Protein AF-A0A9E4YP60-F1 (afdb_monomer_lite)

Foldseek 3Di:
DADADWAFFAWKKKWFWKWKQACLQKWKKKAFPVVRDIDTQDHRAQCPPPVPDRGARATIAGEIATQPDDAAQNPFHDPDVVRHYYYHHGPGHPCSRGRPIPGGDMDIDMDRRDPPMDMDGPDMDMDRDDDPLQQQCQQPPVDLALVSLVVLACCQVVVDVGTNSNVSQPQAPPPDSHNVSSVQSHCCNVVVDVGGHD

Secondary structure (DSSP, 8-state):
-EE----B-SSEEEEEEEEES-GGGEEEEEEETTT--EEEEEESTT-SSTTTS-------EEEEE-TT-SSBGGG---SSSSSEEEEEB-SS-GGGGTTSBS-EEEEEEEEESSTT--EEEEEEEEEE------TT-SS-SS--SHHHHHHHHHHHTTSSS--TTGGG--TT-SS--SHHHHHHHHHHHTTSSSS---

Sequence (198 aa):
MLISDSVFIDDLDVEINIRHSWVGDLVIVLIHEDTGTTVTLLDQPGALDPEFEPGCRGDDIDAVFDDGATRVAEDECGDDSPTLSGRLTPNQPLGAFDGESVLGSWIIRIIDREPRDRGTLDEWSLRVNEPDLLVGDVNCDGRVNSIDAALTLQLSAGLVSSLACQGAADANLDGAINAIDAALILQLGAGLIGQLPP

Radius of gyration: 21.45 Å; chains: 1; bounding box: 54×33×55 Å

pLDDT: mean 92.4, std 7.79, range [60.66, 98.75]

Structure (mmCIF, N/CA/C/O backbone):
data_AF-A0A9E4YP60-F1
#
_entry.id   AF-A0A9E4YP60-F1
#
loop_
_atom_site.group_PDB
_atom_site.id
_atom_site.type_symbol
_atom_site.label_atom_id
_atom_site.label_alt_id
_atom_site.label_comp_id
_atom_site.label_asym_id
_atom_site.label_entity_id
_atom_site.label_seq_id
_atom_site.pdbx_PDB_ins_code
_atom_site.Cartn_x
_atom_site.Cartn_y
_atom_site.Cartn_z
_atom_site.occupancy
_atom_site.B_iso_or_equiv
_atom_site.auth_seq_id
_atom_site.auth_comp_id
_atom_site.auth_asym_id
_atom_site.auth_atom_id
_atom_site.pdbx_PDB_model_num
ATOM 1 N N . MET A 1 1 ? -0.656 12.775 -6.850 1.00 92.12 1 MET A N 1
ATOM 2 C CA . MET A 1 1 ? -2.035 12.419 -6.456 1.00 92.12 1 MET A CA 1
ATOM 3 C C . MET A 1 1 ? -2.355 13.168 -5.175 1.00 92.12 1 MET A C 1
ATOM 5 O O . MET A 1 1 ? -1.455 13.292 -4.362 1.00 92.12 1 MET A O 1
ATOM 9 N N . LEU A 1 2 ? -3.569 13.698 -5.010 1.00 92.56 2 LEU A N 1
ATOM 10 C CA . LEU A 1 2 ? -3.994 14.341 -3.761 1.00 92.56 2 LEU A CA 1
ATOM 11 C C . LEU A 1 2 ? -5.078 13.479 -3.116 1.00 92.56 2 LEU A C 1
ATOM 13 O O . LEU A 1 2 ? -6.077 13.191 -3.775 1.00 92.56 2 LEU A O 1
ATOM 17 N N . ILE A 1 3 ? -4.883 13.102 -1.858 1.00 91.00 3 ILE A N 1
ATOM 18 C CA . ILE A 1 3 ? -5.849 12.344 -1.060 1.00 91.00 3 ILE A CA 1
ATOM 19 C C . ILE A 1 3 ? -6.467 13.288 -0.027 1.00 91.00 3 ILE A C 1
ATOM 21 O O . ILE A 1 3 ? -5.755 14.081 0.585 1.00 91.00 3 ILE A O 1
ATOM 25 N N . SER A 1 4 ? -7.796 13.245 0.124 1.00 87.25 4 SER A N 1
ATOM 26 C CA . SER A 1 4 ? -8.557 14.123 1.032 1.00 87.25 4 SER A CA 1
ATOM 27 C C . SER A 1 4 ? -9.071 13.429 2.290 1.00 87.25 4 SER A C 1
ATOM 29 O O . SER A 1 4 ? -9.512 14.109 3.216 1.00 87.25 4 SER A O 1
ATOM 31 N N . ASP A 1 5 ? -9.033 12.100 2.311 1.00 79.00 5 ASP A N 1
ATOM 32 C CA . ASP A 1 5 ? -9.460 11.297 3.448 1.00 79.00 5 ASP A CA 1
ATOM 33 C C . ASP A 1 5 ? -8.269 11.055 4.377 1.00 79.00 5 ASP A C 1
ATOM 35 O O . ASP A 1 5 ? -7.139 10.873 3.929 1.00 79.00 5 ASP A O 1
ATOM 39 N N . SER A 1 6 ? -8.524 11.095 5.684 1.00 78.81 6 SER A N 1
ATOM 40 C CA . SER A 1 6 ? -7.498 10.912 6.710 1.00 78.81 6 SER A CA 1
ATOM 41 C C . SER A 1 6 ? -7.683 9.565 7.387 1.00 78.81 6 SER A C 1
ATOM 43 O O . SER A 1 6 ? -8.440 9.455 8.351 1.00 78.81 6 SER A O 1
ATOM 45 N N . VAL A 1 7 ? -6.957 8.575 6.885 1.00 82.12 7 VAL A N 1
ATOM 46 C CA . VAL A 1 7 ? -6.832 7.224 7.442 1.00 82.12 7 VAL A CA 1
ATOM 47 C C . VAL A 1 7 ? -5.362 6.993 7.781 1.00 82.12 7 VAL A C 1
ATOM 49 O O . VAL A 1 7 ? -4.497 7.495 7.063 1.00 82.12 7 VAL A O 1
ATOM 52 N N . PHE A 1 8 ? -5.076 6.301 8.883 1.00 83.94 8 PHE A N 1
ATOM 53 C CA . PHE A 1 8 ? -3.705 5.921 9.218 1.00 83.94 8 PHE A CA 1
ATOM 54 C C . PHE A 1 8 ? -3.285 4.699 8.408 1.00 83.94 8 PHE A C 1
ATOM 56 O O . PHE A 1 8 ? -4.091 3.811 8.151 1.00 83.94 8 PHE A O 1
ATOM 63 N N . ILE A 1 9 ? -2.034 4.687 7.974 1.00 87.81 9 ILE A N 1
ATOM 64 C CA . ILE A 1 9 ? -1.464 3.582 7.216 1.00 87.81 9 ILE A CA 1
ATOM 65 C C . ILE A 1 9 ? -0.965 2.541 8.216 1.00 87.81 9 ILE A C 1
ATOM 67 O O . ILE A 1 9 ? -0.125 2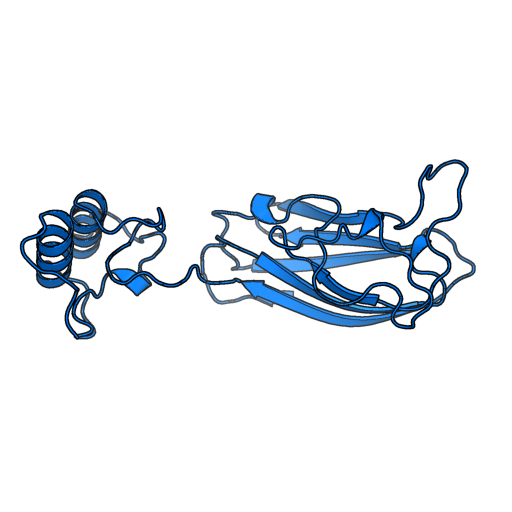.864 9.049 1.00 87.81 9 ILE A O 1
ATOM 71 N N . ASP A 1 10 ? -1.477 1.318 8.123 1.00 85.12 10 ASP A N 1
ATOM 72 C CA . ASP A 1 10 ? -0.924 0.142 8.814 1.00 85.12 10 ASP A CA 1
ATOM 73 C C . ASP A 1 10 ? -0.312 -0.856 7.822 1.00 85.12 10 ASP A C 1
ATOM 75 O O . ASP A 1 10 ? 0.621 -1.580 8.155 1.00 85.12 10 ASP A O 1
ATOM 79 N N . ASP A 1 11 ? -0.871 -0.913 6.611 1.00 90.25 11 ASP A N 1
ATOM 80 C CA . ASP A 1 11 ? -0.352 -1.673 5.483 1.00 90.25 11 ASP A CA 1
ATOM 81 C C . ASP A 1 11 ? -0.676 -0.921 4.183 1.00 90.25 11 ASP A C 1
ATOM 83 O O . ASP A 1 11 ? -1.796 -0.433 3.973 1.00 90.25 11 ASP A O 1
ATOM 87 N N . LEU A 1 12 ? 0.322 -0.787 3.314 1.00 95.62 12 LEU A N 1
ATOM 88 C CA . LEU A 1 12 ? 0.236 -0.022 2.077 1.00 95.62 12 LEU A CA 1
ATOM 89 C C . LEU A 1 12 ? 0.702 -0.877 0.907 1.00 95.62 12 LEU A C 1
ATOM 91 O O . LEU A 1 12 ? 1.872 -1.230 0.818 1.00 95.62 12 LEU A O 1
ATOM 95 N N . ASP A 1 13 ? -0.199 -1.089 -0.045 1.00 97.62 13 ASP A N 1
ATOM 96 C CA . ASP A 1 13 ? 0.108 -1.649 -1.354 1.00 97.62 13 ASP A CA 1
ATOM 97 C C . ASP A 1 13 ? 0.237 -0.521 -2.391 1.00 97.62 13 ASP A C 1
ATOM 99 O O . ASP A 1 13 ? -0.566 0.423 -2.423 1.00 97.62 13 ASP A O 1
ATOM 103 N N . VAL A 1 14 ? 1.197 -0.650 -3.310 1.00 98.38 14 VAL A N 1
ATOM 104 C CA . VAL A 1 14 ? 1.350 0.262 -4.456 1.00 98.38 14 VAL A CA 1
ATOM 105 C C . VAL A 1 14 ? 1.193 -0.512 -5.753 1.00 98.38 14 VAL A C 1
ATOM 107 O O . VAL A 1 14 ? 2.035 -1.334 -6.099 1.00 98.38 14 VAL A O 1
ATOM 110 N N . GLU A 1 15 ? 0.141 -0.224 -6.507 1.00 98.44 15 GLU A N 1
ATOM 111 C CA . GLU A 1 15 ? -0.082 -0.820 -7.825 1.00 98.44 15 GLU A CA 1
ATOM 112 C C . GLU A 1 15 ? 0.477 0.097 -8.910 1.00 98.44 15 GLU A C 1
ATOM 114 O O . GLU A 1 15 ? 0.246 1.309 -8.880 1.00 98.44 15 GLU A O 1
ATOM 119 N N . ILE A 1 16 ? 1.241 -0.470 -9.845 1.00 98.06 16 ILE A N 1
ATOM 120 C CA . ILE A 1 16 ? 1.903 0.267 -10.922 1.00 98.06 16 ILE A CA 1
ATOM 121 C C . ILE A 1 16 ? 1.814 -0.520 -12.228 1.00 98.06 16 ILE A C 1
ATOM 123 O O . ILE A 1 16 ? 2.230 -1.677 -12.296 1.00 98.06 16 ILE A O 1
ATOM 127 N N . ASN A 1 17 ? 1.370 0.169 -13.280 1.00 98.44 17 ASN A N 1
ATOM 128 C CA . ASN A 1 17 ? 1.388 -0.309 -14.654 1.00 98.44 17 ASN A CA 1
ATOM 129 C C . ASN A 1 17 ? 2.221 0.635 -15.536 1.00 98.44 17 ASN A C 1
ATOM 131 O O . ASN A 1 17 ? 1.881 1.809 -15.737 1.00 98.44 17 ASN A O 1
ATOM 135 N N . ILE A 1 18 ? 3.341 0.129 -16.047 1.00 98.19 18 ILE A N 1
ATOM 136 C CA . ILE A 1 18 ? 4.293 0.859 -16.886 1.00 98.19 18 ILE A CA 1
ATOM 137 C C . ILE A 1 18 ? 4.556 0.047 -18.148 1.00 98.19 18 ILE A C 1
ATOM 139 O O . ILE A 1 18 ? 4.935 -1.120 -18.072 1.00 98.19 18 ILE A O 1
ATOM 143 N N . ARG A 1 19 ? 4.489 0.707 -19.306 1.00 97.94 19 ARG A N 1
ATOM 144 C CA . ARG A 1 19 ? 5.091 0.179 -20.534 1.00 97.94 19 ARG A CA 1
ATOM 145 C C . ARG A 1 19 ? 6.524 0.672 -20.664 1.00 97.94 19 ARG A C 1
ATOM 147 O O . ARG A 1 19 ? 6.722 1.885 -20.653 1.00 97.94 19 ARG A O 1
ATOM 154 N N . HIS A 1 20 ? 7.502 -0.218 -20.799 1.00 96.00 20 HIS A N 1
ATOM 155 C CA . HIS A 1 20 ? 8.926 0.112 -20.944 1.00 96.00 20 HIS A CA 1
ATOM 156 C C . HIS A 1 20 ? 9.680 -1.018 -21.652 1.00 96.00 20 HIS A C 1
ATOM 158 O O . HIS A 1 20 ? 9.459 -2.175 -21.326 1.00 96.00 20 HIS A O 1
ATOM 164 N N . SER A 1 21 ? 10.603 -0.695 -22.562 1.00 93.50 21 SER A N 1
ATOM 165 C CA . SER A 1 21 ? 11.378 -1.691 -23.332 1.00 93.50 21 SER A CA 1
ATOM 166 C C . SER A 1 21 ? 12.592 -2.289 -22.603 1.00 93.50 21 SER A C 1
ATOM 168 O O . SER A 1 21 ? 13.331 -3.084 -23.180 1.00 93.50 21 SER A O 1
ATOM 170 N N . TRP A 1 22 ? 12.846 -1.844 -21.369 1.00 94.38 22 TRP A N 1
ATOM 171 C CA . TRP A 1 22 ? 13.910 -2.366 -20.507 1.00 94.38 22 TRP A CA 1
ATOM 172 C C . TRP A 1 22 ? 13.642 -2.000 -19.046 1.00 94.38 22 TRP A C 1
ATOM 174 O O . TRP A 1 22 ? 13.937 -0.895 -18.591 1.00 94.38 22 TRP A O 1
ATOM 184 N N . VAL A 1 23 ? 12.997 -2.884 -18.292 1.00 95.00 23 VAL A N 1
ATOM 185 C CA . VAL A 1 23 ? 12.597 -2.584 -16.902 1.00 95.00 23 VAL A CA 1
ATOM 186 C C . VAL A 1 23 ? 13.787 -2.419 -15.954 1.00 95.00 23 VAL A C 1
ATOM 188 O O . VAL A 1 23 ? 13.695 -1.683 -14.976 1.00 95.00 23 VAL A O 1
ATOM 191 N N . GLY A 1 24 ? 14.920 -3.041 -16.282 1.00 94.19 24 GLY A N 1
ATOM 192 C CA . GLY A 1 24 ? 16.184 -2.960 -15.556 1.00 94.19 24 GLY A CA 1
ATOM 193 C C . GLY A 1 24 ? 16.827 -1.576 -15.496 1.00 94.19 24 GLY A C 1
ATOM 194 O O . GLY A 1 24 ? 17.766 -1.407 -14.732 1.00 94.19 24 GLY A O 1
ATOM 195 N N . ASP A 1 25 ? 16.341 -0.595 -16.259 1.00 93.31 25 ASP A N 1
ATOM 196 C CA . ASP A 1 25 ? 16.860 0.780 -16.229 1.00 93.31 25 ASP A CA 1
ATOM 197 C C . ASP A 1 25 ? 16.074 1.684 -15.267 1.00 93.31 25 ASP A C 1
ATOM 199 O O . ASP A 1 25 ? 16.465 2.828 -15.002 1.00 93.31 25 ASP A O 1
ATOM 203 N N . LEU A 1 26 ? 14.948 1.186 -14.747 1.00 95.62 26 LEU A N 1
ATOM 204 C CA . LEU A 1 26 ? 14.003 1.976 -13.975 1.00 95.62 26 LEU A CA 1
ATOM 205 C C . LEU A 1 26 ? 14.364 2.026 -12.491 1.00 95.62 26 LEU A C 1
ATOM 207 O O . LEU A 1 26 ? 14.590 1.011 -11.837 1.00 95.62 26 LEU A O 1
ATOM 211 N N . VAL A 1 27 ? 14.300 3.235 -11.940 1.00 96.56 27 VAL A N 1
ATOM 212 C CA . VAL A 1 27 ? 14.223 3.495 -10.501 1.00 96.56 27 VAL A CA 1
ATOM 213 C C . VAL A 1 27 ? 12.860 4.100 -10.202 1.00 96.56 27 VAL A C 1
ATOM 215 O O . VAL A 1 27 ? 12.496 5.137 -10.767 1.00 96.56 27 VAL A O 1
ATOM 218 N N . ILE A 1 28 ? 12.106 3.470 -9.306 1.00 98.50 28 ILE A N 1
ATOM 219 C CA . ILE A 1 28 ? 10.751 3.877 -8.933 1.00 98.50 28 ILE A CA 1
ATOM 220 C C . ILE A 1 28 ? 10.733 4.236 -7.452 1.00 98.50 28 ILE A C 1
ATOM 222 O O . ILE A 1 28 ? 11.100 3.436 -6.595 1.00 98.50 28 ILE A O 1
ATOM 226 N N . VAL A 1 29 ? 10.291 5.454 -7.147 1.00 98.75 29 VAL A N 1
ATOM 227 C CA . VAL A 1 29 ? 10.286 6.004 -5.790 1.00 98.75 29 VAL A CA 1
ATOM 228 C C . VAL A 1 29 ? 8.905 6.551 -5.450 1.00 98.75 29 VAL A C 1
ATOM 230 O O . VAL A 1 29 ? 8.393 7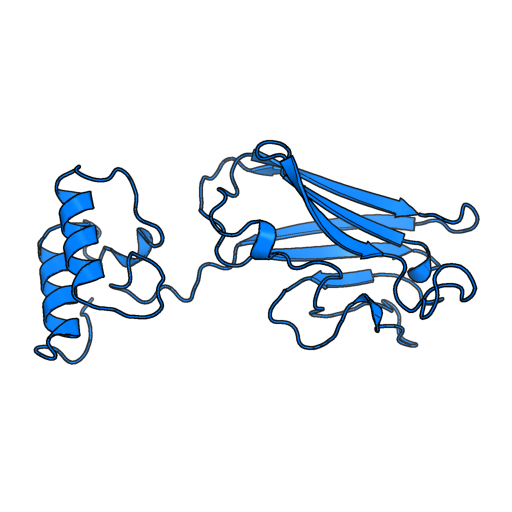.409 -6.173 1.00 98.75 29 VAL A O 1
ATOM 233 N N . LEU A 1 30 ? 8.337 6.102 -4.331 1.00 98.75 30 LEU A N 1
ATOM 234 C CA . LEU A 1 30 ? 7.132 6.667 -3.733 1.00 98.75 30 LEU A CA 1
ATOM 235 C C . LEU A 1 30 ? 7.506 7.735 -2.702 1.00 98.75 30 LEU A C 1
ATOM 237 O O . LEU A 1 30 ? 8.413 7.539 -1.892 1.00 98.75 30 LEU A O 1
ATOM 241 N N . ILE A 1 31 ? 6.816 8.872 -2.744 1.00 98.69 31 ILE A N 1
ATOM 242 C CA . ILE A 1 31 ? 7.074 10.027 -1.882 1.00 98.69 31 ILE A CA 1
ATOM 243 C C . ILE A 1 31 ? 5.747 10.520 -1.311 1.00 98.69 31 ILE A C 1
ATOM 245 O O . ILE A 1 31 ? 4.833 10.841 -2.077 1.00 98.69 31 ILE A O 1
ATOM 249 N N . HIS A 1 32 ? 5.684 10.650 0.011 1.00 98.19 32 HIS A N 1
ATOM 250 C CA . HIS A 1 32 ? 4.638 11.394 0.701 1.00 98.19 32 HIS A CA 1
ATOM 251 C C . HIS A 1 32 ? 5.147 12.818 0.962 1.00 98.19 32 HIS A C 1
ATOM 253 O O . HIS A 1 32 ? 6.066 13.022 1.754 1.00 98.19 32 HIS A O 1
ATOM 259 N N . GLU A 1 33 ? 4.630 13.818 0.240 1.00 97.81 33 GLU A N 1
ATOM 260 C CA . GLU A 1 33 ? 5.199 15.177 0.266 1.00 97.81 33 GLU A CA 1
ATOM 261 C C . GLU A 1 33 ? 5.013 15.878 1.615 1.00 97.81 33 GLU A C 1
ATOM 263 O O . GLU A 1 33 ? 5.867 16.668 2.020 1.00 97.81 33 GLU A O 1
ATOM 268 N N . ASP A 1 34 ? 3.916 15.581 2.309 1.00 95.12 34 ASP A N 1
ATOM 269 C CA . ASP A 1 34 ? 3.530 16.280 3.532 1.00 95.12 34 ASP A CA 1
ATOM 270 C C . ASP A 1 34 ? 4.376 15.825 4.735 1.00 95.12 34 ASP A C 1
ATOM 272 O O . ASP A 1 34 ? 4.748 16.651 5.575 1.00 95.12 34 ASP A O 1
ATOM 276 N N . THR A 1 35 ? 4.733 14.536 4.806 1.00 95.25 35 THR A N 1
ATOM 277 C CA . THR A 1 35 ? 5.632 13.990 5.843 1.00 95.25 35 THR A CA 1
ATOM 278 C C . THR A 1 35 ? 7.098 13.991 5.414 1.00 95.25 35 THR A C 1
ATOM 280 O O . THR A 1 35 ? 7.993 14.029 6.260 1.00 95.25 35 THR A O 1
ATOM 283 N N . GLY A 1 36 ? 7.365 14.000 4.105 1.00 97.00 36 GLY A N 1
ATOM 284 C CA . GLY A 1 36 ? 8.699 13.876 3.521 1.00 97.00 36 GLY A CA 1
ATOM 285 C C . GLY A 1 36 ? 9.208 12.433 3.431 1.00 97.00 36 GLY A C 1
ATOM 286 O O . GLY A 1 36 ? 10.339 12.220 2.981 1.00 97.00 36 GLY A O 1
ATOM 287 N N . THR A 1 37 ? 8.405 11.446 3.834 1.00 98.31 37 THR A N 1
ATOM 288 C CA . THR A 1 37 ? 8.783 10.031 3.794 1.00 98.31 37 THR A CA 1
ATOM 289 C C . THR A 1 37 ? 8.904 9.549 2.353 1.00 98.31 37 THR A C 1
ATOM 291 O O . THR A 1 37 ? 8.131 9.922 1.468 1.00 98.31 37 THR A O 1
ATOM 294 N N . THR A 1 38 ? 9.953 8.773 2.090 1.00 98.50 38 THR A N 1
ATOM 295 C CA . THR A 1 38 ? 10.339 8.339 0.747 1.00 98.50 38 THR A CA 1
ATOM 296 C C . THR A 1 38 ? 10.762 6.878 0.784 1.00 98.50 38 THR A C 1
ATOM 298 O O . THR A 1 38 ? 11.621 6.518 1.587 1.00 98.50 38 THR A O 1
ATOM 301 N N . VAL A 1 39 ? 10.210 6.069 -0.121 1.00 98.75 39 VAL A N 1
ATOM 302 C CA . VAL A 1 39 ? 10.519 4.640 -0.264 1.00 98.75 39 VAL A CA 1
ATOM 303 C C . VAL A 1 39 ? 10.869 4.339 -1.715 1.00 98.75 39 VAL A C 1
ATOM 305 O O . VAL A 1 39 ? 10.137 4.706 -2.636 1.00 98.75 39 VAL A O 1
ATOM 308 N N . THR A 1 40 ? 12.002 3.678 -1.934 1.00 98.56 40 THR A N 1
ATOM 309 C CA . THR A 1 40 ? 12.371 3.152 -3.254 1.00 98.56 40 THR A CA 1
ATOM 310 C C . THR A 1 40 ? 11.677 1.811 -3.450 1.00 98.56 40 THR A C 1
ATOM 312 O O . THR A 1 40 ? 11.991 0.855 -2.751 1.00 98.56 40 THR A O 1
ATOM 315 N N . LEU A 1 41 ? 10.728 1.741 -4.382 1.00 98.50 41 LEU A N 1
ATOM 316 C CA . LEU A 1 41 ? 9.991 0.512 -4.689 1.00 98.50 41 LEU A CA 1
ATOM 317 C C . LEU A 1 41 ? 10.822 -0.432 -5.555 1.00 98.50 41 LEU A C 1
ATOM 319 O O . LEU A 1 41 ? 10.746 -1.646 -5.390 1.00 98.50 41 LEU A O 1
ATOM 323 N N . LEU A 1 42 ? 11.611 0.149 -6.461 1.00 97.31 42 LEU A N 1
ATOM 324 C CA . LEU A 1 42 ? 12.398 -0.559 -7.461 1.00 97.31 42 LEU A CA 1
ATOM 325 C C . LEU A 1 42 ? 13.671 0.243 -7.787 1.00 97.31 42 LEU A C 1
ATOM 327 O O . LEU A 1 42 ? 13.583 1.464 -7.942 1.00 97.31 42 LEU A O 1
ATOM 331 N N . ASP A 1 43 ? 14.828 -0.401 -7.901 1.00 95.19 43 ASP A N 1
ATOM 332 C CA . ASP A 1 43 ? 16.107 0.195 -8.309 1.00 95.19 43 ASP A CA 1
ATOM 333 C C . ASP A 1 43 ? 16.879 -0.745 -9.241 1.00 95.19 43 ASP A C 1
ATOM 335 O O . ASP A 1 43 ? 17.804 -1.433 -8.822 1.00 95.19 43 ASP A O 1
ATOM 339 N N . GLN A 1 44 ? 16.539 -0.687 -10.533 1.00 93.62 44 GLN A N 1
ATOM 340 C CA . GLN A 1 44 ? 17.202 -1.444 -11.599 1.00 93.62 44 GLN A CA 1
ATOM 341 C C . GLN A 1 44 ? 17.158 -2.969 -11.353 1.00 93.62 44 GLN A C 1
ATOM 343 O O . GLN A 1 44 ? 18.204 -3.604 -11.186 1.00 93.62 44 GLN A O 1
ATOM 348 N N . PRO A 1 45 ? 15.956 -3.583 -11.373 1.00 93.94 45 PRO A N 1
ATOM 349 C CA . PRO A 1 45 ? 15.766 -4.981 -10.989 1.00 93.94 45 PRO A CA 1
ATOM 350 C C . PRO A 1 45 ? 16.555 -5.916 -11.888 1.00 93.94 45 PRO A C 1
ATOM 352 O O . PRO A 1 45 ? 16.791 -5.607 -13.051 1.00 93.94 45 PRO A O 1
ATOM 355 N N . GLY A 1 46 ? 16.951 -7.078 -11.381 1.00 90.25 46 GLY A N 1
ATOM 356 C CA . GLY A 1 46 ? 17.768 -8.060 -12.090 1.00 90.25 46 GLY A CA 1
ATOM 357 C C . GLY A 1 46 ? 19.253 -7.694 -12.193 1.00 90.25 46 GLY A C 1
ATOM 358 O O . GLY A 1 46 ? 20.035 -8.508 -12.689 1.00 90.25 46 GLY A O 1
ATOM 359 N N . ALA A 1 47 ? 19.672 -6.516 -11.714 1.00 81.69 47 ALA A N 1
ATOM 360 C CA . ALA A 1 47 ? 21.079 -6.143 -11.630 1.00 81.69 47 ALA A CA 1
ATOM 361 C C . ALA A 1 47 ? 21.723 -6.763 -10.377 1.00 81.69 47 ALA A C 1
ATOM 363 O O . ALA A 1 47 ? 21.643 -6.226 -9.276 1.00 81.69 47 ALA A O 1
ATOM 364 N N . LEU A 1 48 ? 22.424 -7.889 -10.543 1.00 69.62 48 LEU A N 1
ATOM 365 C CA . LEU A 1 48 ? 23.225 -8.477 -9.454 1.00 69.62 48 LEU A CA 1
ATOM 366 C C . LEU A 1 48 ? 24.407 -7.574 -9.043 1.00 69.62 48 LEU A C 1
ATOM 368 O O . LEU A 1 48 ? 24.925 -7.698 -7.933 1.00 69.62 48 LEU A O 1
ATOM 372 N N . ASP A 1 49 ? 24.832 -6.685 -9.947 1.00 67.94 49 ASP A N 1
ATOM 373 C CA . ASP A 1 49 ? 25.826 -5.636 -9.727 1.00 67.94 49 ASP A CA 1
ATOM 374 C C . ASP A 1 49 ? 25.500 -4.424 -10.627 1.00 67.94 49 ASP A C 1
ATOM 376 O O . ASP A 1 49 ? 25.802 -4.464 -11.819 1.00 67.94 49 ASP A O 1
ATOM 380 N N . PRO A 1 50 ? 24.913 -3.335 -10.098 1.00 62.62 50 PRO A N 1
ATOM 381 C CA . PRO A 1 50 ? 24.511 -2.172 -10.898 1.00 62.62 50 PRO A CA 1
ATOM 382 C C . PRO A 1 50 ? 25.665 -1.453 -11.616 1.00 62.62 50 PRO A C 1
ATOM 384 O O . PRO A 1 50 ? 25.425 -0.604 -12.474 1.00 62.62 50 PRO A O 1
ATOM 387 N N . GLU A 1 51 ? 26.921 -1.728 -11.246 1.00 66.75 51 GLU A N 1
ATOM 388 C CA . GLU A 1 51 ? 28.097 -1.136 -11.886 1.00 66.75 51 GLU A CA 1
ATOM 389 C C . GLU A 1 51 ? 28.578 -1.963 -13.097 1.00 66.75 51 GLU A C 1
ATOM 391 O O . GLU A 1 51 ? 29.247 -1.420 -13.981 1.00 66.75 51 GLU A O 1
ATOM 396 N N . PHE A 1 52 ? 28.218 -3.253 -13.179 1.00 63.91 52 PHE A N 1
ATOM 397 C CA . PHE A 1 52 ? 28.787 -4.189 -14.161 1.00 63.91 52 PHE A CA 1
ATOM 398 C C . PHE A 1 52 ? 27.785 -5.094 -14.889 1.00 63.91 52 PHE A C 1
ATOM 400 O O . PHE A 1 52 ? 28.110 -5.578 -15.975 1.00 63.91 52 PHE A O 1
ATOM 407 N N . GLU A 1 53 ? 26.590 -5.306 -14.346 1.00 69.62 53 GLU A N 1
ATOM 408 C CA . GLU A 1 53 ? 25.533 -6.117 -14.945 1.00 69.62 53 GLU A CA 1
ATOM 409 C C . GLU A 1 53 ? 24.359 -5.211 -15.337 1.00 69.62 53 GLU A C 1
ATOM 411 O O . GLU A 1 53 ? 23.808 -4.521 -14.476 1.00 69.62 53 GLU A O 1
ATOM 416 N N . PRO A 1 54 ? 23.963 -5.180 -16.625 1.00 75.06 54 PRO A N 1
ATOM 417 C CA . PRO A 1 54 ? 22.753 -4.475 -17.008 1.00 75.06 54 PRO A CA 1
ATOM 418 C C . PRO A 1 54 ? 21.573 -5.133 -16.289 1.00 75.06 54 PRO A C 1
ATOM 420 O O . PRO A 1 54 ? 21.505 -6.363 -16.217 1.00 75.06 54 PRO A O 1
ATOM 423 N N . GLY A 1 55 ? 20.661 -4.321 -15.756 1.00 88.31 55 GLY A N 1
ATOM 424 C CA . GLY A 1 55 ? 19.449 -4.825 -15.124 1.00 88.31 55 GLY A CA 1
ATOM 425 C C . GLY A 1 55 ? 18.602 -5.666 -16.085 1.00 88.31 55 GLY A C 1
ATOM 426 O O . GLY A 1 55 ? 18.928 -5.889 -17.255 1.00 88.31 55 GLY A O 1
ATOM 427 N N . CYS A 1 56 ? 17.464 -6.122 -15.596 1.00 92.81 56 CYS A N 1
ATOM 428 C CA . CYS A 1 56 ? 16.542 -6.984 -16.297 1.00 92.81 56 CYS A CA 1
ATOM 429 C C . CYS A 1 56 ? 16.127 -6.412 -17.658 1.00 92.81 56 CYS A C 1
ATOM 431 O O . CYS A 1 56 ? 15.486 -5.369 -17.759 1.00 92.81 56 CYS A O 1
ATOM 433 N N . ARG A 1 57 ? 16.447 -7.161 -18.713 1.00 92.56 57 ARG A N 1
ATOM 434 C CA . ARG A 1 57 ? 16.173 -6.790 -20.109 1.00 92.56 57 ARG A CA 1
ATOM 435 C C . ARG A 1 57 ? 14.714 -6.896 -20.546 1.00 92.56 57 ARG A C 1
ATOM 437 O O . ARG A 1 57 ? 14.445 -6.745 -21.731 1.00 92.56 57 ARG A O 1
ATOM 444 N N . GLY A 1 58 ? 13.837 -7.360 -19.665 1.00 93.81 58 GLY A N 1
ATOM 445 C CA . GLY A 1 58 ? 12.460 -7.643 -20.033 1.00 93.81 58 GLY A CA 1
ATOM 446 C C . GLY A 1 58 ? 11.620 -6.375 -20.153 1.00 93.81 58 GLY A C 1
ATOM 447 O O . GLY A 1 58 ? 12.025 -5.299 -19.703 1.00 93.81 58 GLY A O 1
ATOM 448 N N . ASP A 1 59 ? 10.457 -6.533 -20.772 1.00 95.69 59 ASP A N 1
ATOM 449 C CA . ASP A 1 59 ? 9.548 -5.446 -21.112 1.00 95.69 59 ASP A CA 1
ATOM 450 C C . ASP A 1 59 ? 8.407 -5.352 -20.093 1.00 95.69 59 ASP A C 1
ATOM 452 O O . ASP A 1 59 ? 7.820 -6.363 -19.702 1.00 95.69 59 ASP A O 1
ATOM 456 N N . ASP A 1 60 ? 8.019 -4.117 -19.786 1.00 97.56 60 ASP A N 1
ATOM 457 C CA . ASP A 1 60 ? 6.820 -3.726 -19.042 1.00 97.56 60 ASP A CA 1
ATOM 458 C C . ASP A 1 60 ? 6.740 -4.194 -17.568 1.00 97.56 60 ASP A C 1
ATOM 460 O O . ASP A 1 60 ? 7.301 -5.207 -17.139 1.00 97.56 60 ASP A O 1
ATOM 464 N N . ILE A 1 61 ? 5.993 -3.428 -16.771 1.00 98.06 61 ILE A N 1
ATOM 465 C CA . ILE A 1 61 ? 5.691 -3.702 -15.361 1.00 98.06 61 ILE A CA 1
ATOM 466 C C . ILE A 1 61 ? 4.175 -3.643 -15.173 1.00 98.06 61 ILE A C 1
ATOM 468 O O . ILE A 1 61 ? 3.548 -2.666 -15.571 1.00 98.06 61 ILE A O 1
ATOM 472 N N . ASP A 1 62 ? 3.606 -4.660 -14.533 1.00 98.06 62 ASP A N 1
ATOM 473 C CA . ASP A 1 62 ? 2.211 -4.699 -14.075 1.00 98.06 62 ASP A CA 1
ATOM 474 C C . ASP A 1 62 ? 2.158 -5.394 -12.711 1.00 98.06 62 ASP A C 1
ATOM 476 O O . ASP A 1 62 ? 1.891 -6.597 -12.593 1.00 98.06 62 ASP A O 1
ATOM 480 N N . ALA A 1 63 ? 2.560 -4.650 -11.681 1.00 97.69 63 ALA A N 1
ATOM 481 C CA . ALA A 1 63 ? 2.894 -5.200 -10.375 1.00 97.69 63 ALA A CA 1
ATOM 482 C C . ALA A 1 63 ? 2.242 -4.429 -9.226 1.00 97.69 63 ALA A C 1
ATOM 484 O O . ALA A 1 63 ? 2.011 -3.221 -9.294 1.00 97.69 63 ALA A O 1
ATOM 485 N N . VAL A 1 64 ? 2.011 -5.158 -8.137 1.00 98.50 64 VAL A N 1
ATOM 486 C CA . VAL A 1 64 ? 1.627 -4.615 -6.836 1.00 98.50 64 VAL A CA 1
ATOM 487 C C . VAL A 1 64 ? 2.809 -4.784 -5.891 1.00 98.50 64 VAL A C 1
ATOM 489 O O . VAL A 1 64 ? 3.202 -5.910 -5.589 1.00 98.50 64 VAL A O 1
ATOM 492 N N . PHE A 1 65 ? 3.380 -3.677 -5.437 1.00 98.62 65 PHE A N 1
ATOM 493 C CA . PHE A 1 65 ? 4.406 -3.665 -4.404 1.00 98.62 65 PHE A CA 1
ATOM 494 C C . PHE A 1 65 ? 3.749 -3.784 -3.030 1.00 98.62 65 PHE A C 1
ATOM 496 O O . PHE A 1 65 ? 2.864 -2.992 -2.719 1.00 98.62 65 PHE A O 1
ATOM 503 N N . ASP A 1 66 ? 4.171 -4.784 -2.262 1.00 97.81 66 ASP A N 1
ATOM 504 C CA . ASP A 1 66 ? 3.568 -5.229 -1.001 1.00 97.81 66 ASP A CA 1
ATOM 505 C C . ASP A 1 66 ? 4.657 -5.848 -0.107 1.00 97.81 66 ASP A C 1
ATOM 507 O O . ASP A 1 66 ? 5.333 -6.797 -0.518 1.00 97.81 66 ASP A O 1
ATOM 511 N N . ASP A 1 67 ? 4.816 -5.357 1.123 1.00 96.44 67 ASP A N 1
ATOM 512 C CA . ASP A 1 67 ? 5.805 -5.873 2.084 1.00 96.44 67 ASP A CA 1
ATOM 513 C C . ASP A 1 67 ? 5.537 -7.333 2.497 1.00 96.44 67 ASP A C 1
ATOM 515 O O . ASP A 1 67 ? 6.465 -8.065 2.854 1.00 96.44 67 ASP A O 1
ATOM 519 N N . GLY A 1 68 ? 4.282 -7.781 2.417 1.00 93.12 68 GLY A N 1
ATOM 520 C CA . GLY A 1 68 ? 3.836 -9.147 2.683 1.00 93.12 68 GLY A CA 1
ATOM 521 C C . GLY A 1 68 ? 4.018 -10.122 1.514 1.00 93.12 68 GLY A C 1
ATOM 522 O O . GLY A 1 68 ? 3.768 -11.325 1.671 1.00 93.12 68 GLY A O 1
ATOM 523 N N . ALA A 1 69 ? 4.461 -9.654 0.344 1.00 95.94 69 ALA A N 1
ATOM 524 C CA . ALA A 1 69 ? 4.742 -10.522 -0.792 1.00 95.94 69 ALA A CA 1
ATOM 525 C C . ALA A 1 69 ? 5.966 -11.426 -0.539 1.00 95.94 69 ALA A C 1
ATOM 527 O O . ALA A 1 69 ? 6.819 -11.163 0.304 1.00 95.94 69 ALA A O 1
ATOM 528 N N . THR A 1 70 ? 6.064 -12.531 -1.287 1.00 95.19 70 THR A N 1
ATOM 529 C CA . THR A 1 70 ? 7.167 -13.505 -1.148 1.00 95.19 70 THR A CA 1
ATOM 530 C C . THR A 1 70 ? 8.218 -13.416 -2.253 1.00 95.19 70 THR A C 1
ATOM 532 O O . THR A 1 70 ? 9.251 -14.077 -2.169 1.00 95.19 70 THR A O 1
ATOM 535 N N . ARG A 1 71 ? 7.914 -12.695 -3.334 1.00 95.62 71 ARG A N 1
ATOM 536 C CA . ARG A 1 71 ? 8.762 -12.539 -4.521 1.00 95.62 71 ARG A CA 1
ATOM 537 C C . ARG A 1 71 ? 9.407 -11.166 -4.464 1.00 95.62 71 ARG A C 1
ATOM 539 O O . ARG A 1 71 ? 8.682 -10.185 -4.421 1.00 95.62 71 ARG A O 1
ATOM 546 N N . VAL A 1 72 ? 10.729 -11.090 -4.445 1.00 96.44 72 VAL A N 1
ATOM 547 C CA . VAL A 1 72 ? 11.449 -9.816 -4.312 1.00 96.44 72 VAL A CA 1
ATOM 548 C C . VAL A 1 72 ? 11.530 -9.141 -5.672 1.00 96.44 72 VAL A C 1
ATOM 550 O O . VAL A 1 72 ? 12.054 -9.743 -6.600 1.00 96.44 72 VAL A O 1
ATOM 553 N N . ALA A 1 73 ? 11.056 -7.898 -5.792 1.00 96.44 73 ALA A N 1
ATOM 554 C CA . ALA A 1 73 ? 11.003 -7.194 -7.074 1.00 96.44 73 ALA A CA 1
ATOM 555 C C . ALA A 1 73 ? 12.377 -7.080 -7.761 1.00 96.44 73 ALA A C 1
ATOM 557 O O . ALA A 1 73 ? 12.470 -7.242 -8.974 1.00 96.44 73 ALA A O 1
ATOM 558 N N . GLU A 1 74 ? 13.438 -6.867 -6.979 1.00 95.12 74 GLU A N 1
ATOM 559 C CA . GLU A 1 74 ? 14.821 -6.770 -7.469 1.00 95.12 74 GLU A CA 1
ATOM 560 C C . GLU A 1 74 ? 15.371 -8.084 -8.043 1.00 95.12 74 GLU A C 1
ATOM 562 O O . GLU A 1 74 ? 16.283 -8.060 -8.866 1.00 95.12 74 GLU A O 1
ATOM 567 N N . ASP A 1 75 ? 14.805 -9.230 -7.657 1.00 93.62 75 ASP A N 1
ATOM 568 C CA . ASP A 1 75 ? 15.230 -10.547 -8.143 1.00 93.62 75 ASP A CA 1
ATOM 569 C C . ASP A 1 75 ? 14.410 -11.014 -9.361 1.00 93.62 75 ASP A C 1
ATOM 571 O O . ASP A 1 75 ? 14.705 -12.055 -9.958 1.00 93.62 75 ASP A O 1
ATOM 575 N N . GLU A 1 76 ? 13.365 -10.273 -9.743 1.00 91.88 76 GLU A N 1
ATOM 576 C CA . GLU A 1 76 ? 12.475 -10.656 -10.834 1.00 91.88 76 GLU A CA 1
ATOM 577 C C . GLU A 1 76 ? 13.041 -10.269 -12.202 1.00 91.88 76 GLU A C 1
ATOM 579 O O . GLU A 1 76 ? 13.354 -9.113 -12.486 1.00 91.88 76 GLU A O 1
ATOM 584 N N . CYS A 1 77 ? 13.111 -11.258 -13.092 1.00 92.19 77 CYS A N 1
ATOM 585 C CA . CYS A 1 77 ? 13.361 -11.040 -14.511 1.00 92.19 77 CYS A CA 1
ATOM 586 C C . CYS A 1 77 ? 12.816 -12.208 -15.340 1.00 92.19 77 CYS A C 1
ATOM 588 O O . CYS A 1 77 ? 13.554 -13.110 -15.744 1.00 92.19 77 CYS A O 1
ATOM 590 N N . GLY A 1 78 ? 11.494 -12.236 -15.519 1.00 83.12 78 GLY A N 1
ATOM 591 C CA . GLY A 1 78 ? 10.818 -13.270 -16.303 1.00 83.12 78 GLY A CA 1
ATOM 592 C C . GLY A 1 78 ? 11.052 -13.149 -17.814 1.00 83.12 78 GLY A C 1
ATOM 593 O O . GLY A 1 78 ? 11.524 -12.134 -18.315 1.00 83.12 78 GLY A O 1
ATOM 594 N N . ASP A 1 79 ? 10.679 -14.191 -18.559 1.00 86.62 79 ASP A N 1
ATOM 595 C CA . ASP A 1 79 ? 10.623 -14.145 -20.031 1.00 86.62 79 ASP A CA 1
ATOM 596 C C . ASP A 1 79 ? 9.247 -13.667 -20.554 1.00 86.62 79 ASP A C 1
ATOM 598 O O . ASP A 1 79 ? 9.067 -13.486 -21.760 1.00 86.62 79 ASP A O 1
ATOM 602 N N . ASP A 1 80 ? 8.268 -13.492 -19.658 1.00 90.69 80 ASP A N 1
ATOM 603 C CA . ASP A 1 80 ? 6.927 -12.997 -19.974 1.00 90.69 80 ASP A CA 1
ATOM 604 C C . ASP A 1 80 ? 6.901 -11.459 -20.073 1.00 90.69 80 ASP A C 1
ATOM 606 O O . ASP A 1 80 ? 7.801 -10.767 -19.598 1.00 90.69 80 ASP A O 1
ATOM 610 N N . SER A 1 81 ? 5.849 -10.917 -20.689 1.00 92.44 81 SER A N 1
ATOM 611 C CA . SER A 1 81 ? 5.560 -9.480 -20.741 1.00 92.44 81 SER A CA 1
ATOM 612 C C . SER A 1 81 ? 4.118 -9.264 -20.256 1.00 92.44 81 SER A C 1
ATOM 614 O O . SER A 1 81 ? 3.202 -9.844 -20.856 1.00 92.44 81 SER A O 1
ATOM 616 N N . PRO A 1 82 ? 3.886 -8.495 -19.173 1.00 96.38 82 PRO A N 1
ATOM 617 C CA . PRO A 1 82 ? 4.867 -7.740 -18.380 1.00 96.38 82 PRO A CA 1
ATOM 618 C C . PRO A 1 82 ? 5.871 -8.611 -17.614 1.00 96.38 82 PRO A C 1
ATOM 620 O O . PRO A 1 82 ? 5.498 -9.602 -16.979 1.00 96.38 82 PRO A O 1
ATOM 623 N N . THR A 1 83 ? 7.147 -8.234 -17.680 1.00 95.25 83 THR A N 1
ATOM 624 C CA . THR A 1 83 ? 8.266 -8.986 -17.099 1.00 95.25 83 THR A CA 1
ATOM 625 C C . THR A 1 83 ? 8.261 -8.941 -15.579 1.00 95.25 83 THR A C 1
ATOM 627 O O . THR A 1 83 ? 8.525 -9.963 -14.942 1.00 95.25 83 THR A O 1
ATOM 630 N N . LEU A 1 84 ? 7.929 -7.791 -14.989 1.00 96.75 84 LEU A N 1
ATOM 631 C CA . LEU A 1 84 ? 7.624 -7.701 -13.562 1.00 96.75 84 LEU A CA 1
ATOM 632 C C . LEU A 1 84 ? 6.108 -7.703 -13.406 1.00 96.75 84 LEU A C 1
ATOM 634 O O . LEU A 1 84 ? 5.434 -6.782 -13.864 1.00 96.75 84 LEU A O 1
ATOM 638 N N . SER A 1 85 ? 5.571 -8.738 -12.761 1.00 96.81 85 SER A N 1
ATOM 639 C CA . SER A 1 85 ? 4.127 -8.860 -12.568 1.00 96.81 85 SER A CA 1
ATOM 640 C C . SER A 1 85 ? 3.710 -9.572 -11.286 1.00 96.81 85 SER A C 1
ATOM 642 O O . SER A 1 85 ? 4.455 -10.376 -10.708 1.00 96.81 85 SER A O 1
ATOM 644 N N . GLY A 1 86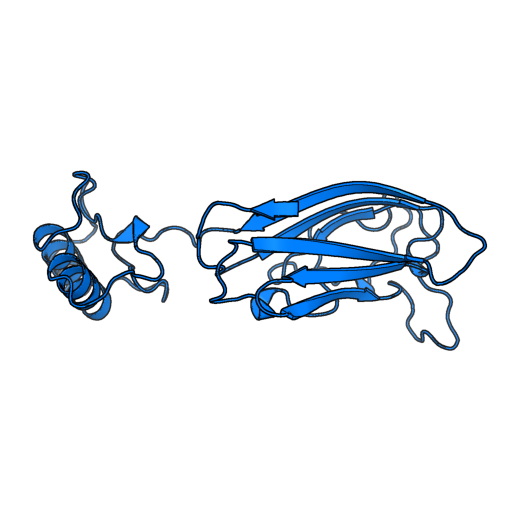 ? 2.474 -9.298 -10.861 1.00 96.50 86 GLY A N 1
ATOM 645 C CA . GLY A 1 86 ? 1.883 -9.839 -9.636 1.00 96.50 86 GLY A CA 1
ATOM 646 C C . GLY A 1 86 ? 2.306 -9.070 -8.382 1.00 96.50 86 GLY A C 1
ATOM 647 O O . GLY A 1 86 ? 2.703 -7.913 -8.467 1.00 96.50 86 GLY A O 1
ATOM 648 N N . ARG A 1 87 ? 2.191 -9.703 -7.207 1.00 97.75 87 ARG A N 1
ATOM 649 C CA . ARG A 1 87 ? 2.597 -9.097 -5.926 1.00 97.75 87 ARG A CA 1
ATOM 650 C C . ARG A 1 87 ? 4.086 -9.317 -5.672 1.00 97.75 87 ARG A C 1
ATOM 652 O O . ARG A 1 87 ? 4.526 -10.471 -5.703 1.00 97.75 87 ARG A O 1
ATOM 659 N N . LEU A 1 88 ? 4.823 -8.239 -5.419 1.00 98.12 88 LEU A N 1
ATOM 660 C CA . LEU A 1 88 ? 6.274 -8.227 -5.242 1.00 98.12 88 LEU A CA 1
ATOM 661 C C . LEU A 1 88 ? 6.670 -7.440 -3.987 1.00 98.12 88 LEU A C 1
ATOM 663 O O . LEU A 1 88 ? 6.111 -6.384 -3.715 1.00 98.12 88 LEU A O 1
ATOM 667 N N . THR A 1 89 ? 7.668 -7.922 -3.254 1.00 98.25 89 THR A N 1
ATOM 668 C CA . THR A 1 89 ? 8.277 -7.185 -2.147 1.00 98.25 89 THR A CA 1
ATOM 669 C C . THR A 1 89 ? 9.119 -6.050 -2.729 1.00 98.25 89 THR A C 1
ATOM 671 O O . THR A 1 89 ? 9.960 -6.327 -3.595 1.00 98.25 89 THR A O 1
ATOM 674 N N . PRO A 1 90 ? 8.915 -4.794 -2.300 1.00 98.31 90 PRO A N 1
ATOM 675 C CA . PRO A 1 90 ? 9.672 -3.652 -2.805 1.00 98.31 90 PRO A CA 1
ATOM 676 C C . PRO A 1 90 ? 11.149 -3.693 -2.386 1.00 98.31 90 PRO A C 1
ATOM 678 O O . PRO A 1 90 ? 11.527 -4.376 -1.434 1.00 98.31 90 PRO A O 1
ATOM 681 N N . ASN A 1 91 ? 11.988 -2.917 -3.079 1.00 97.19 91 ASN A N 1
ATOM 682 C CA . ASN A 1 91 ? 13.411 -2.752 -2.749 1.00 97.19 91 ASN A CA 1
ATOM 683 C C . ASN A 1 91 ? 13.633 -2.213 -1.322 1.00 97.19 91 ASN A C 1
ATOM 685 O O . ASN A 1 91 ? 14.557 -2.615 -0.614 1.00 97.19 91 ASN A O 1
ATOM 689 N N . GLN A 1 92 ? 12.773 -1.293 -0.883 1.00 98.25 92 GLN A N 1
ATOM 690 C CA . GLN A 1 92 ? 12.715 -0.788 0.486 1.00 98.25 92 GLN A CA 1
ATOM 691 C C . GLN A 1 92 ? 11.299 -0.977 1.041 1.00 98.25 92 GLN A C 1
ATOM 693 O O . GLN A 1 92 ? 10.347 -0.787 0.286 1.00 98.25 92 GLN A O 1
ATOM 698 N N . PRO A 1 93 ? 11.149 -1.309 2.337 1.00 97.81 93 PRO A N 1
ATOM 699 C CA . PRO A 1 93 ? 9.848 -1.631 2.913 1.00 97.81 93 PRO A CA 1
ATOM 700 C C . PRO A 1 93 ? 8.897 -0.429 2.895 1.00 97.81 93 PRO A C 1
ATOM 702 O O . PRO A 1 93 ? 9.280 0.688 3.264 1.00 97.81 93 PRO A O 1
ATOM 705 N N . LEU A 1 94 ? 7.653 -0.682 2.500 1.00 98.12 94 LEU A N 1
ATOM 706 C CA . LEU A 1 94 ? 6.533 0.257 2.534 1.00 98.12 94 LEU A CA 1
ATOM 707 C C . LEU A 1 94 ? 6.068 0.572 3.958 1.00 98.12 94 LEU A C 1
ATOM 709 O O . LEU A 1 94 ? 5.569 1.673 4.180 1.00 98.12 94 LEU A O 1
ATOM 713 N N . GLY A 1 95 ? 6.369 -0.285 4.936 1.00 94.75 95 GLY A N 1
ATOM 714 C CA . GLY A 1 95 ? 6.119 -0.029 6.357 1.00 94.75 95 GLY A CA 1
ATOM 715 C C . GLY A 1 95 ? 6.830 1.213 6.919 1.00 94.75 95 GLY A C 1
ATOM 716 O O . GLY A 1 95 ? 6.600 1.636 8.049 1.00 94.75 95 GLY A O 1
ATOM 717 N N . ALA A 1 96 ? 7.691 1.866 6.130 1.00 96.56 96 ALA A N 1
ATOM 718 C CA . ALA A 1 96 ? 8.178 3.209 6.433 1.00 96.56 96 ALA A CA 1
ATOM 719 C C . ALA A 1 96 ? 7.055 4.264 6.520 1.00 96.56 96 ALA A C 1
ATOM 721 O O . ALA A 1 96 ? 7.276 5.306 7.135 1.00 96.56 96 ALA A O 1
ATOM 722 N N . PHE A 1 97 ? 5.890 4.009 5.912 1.00 95.94 97 PHE A N 1
ATOM 723 C CA . PHE A 1 97 ? 4.706 4.867 5.992 1.00 95.94 97 PHE A CA 1
ATOM 724 C C . PHE A 1 97 ? 3.769 4.503 7.157 1.00 95.94 97 PHE A C 1
ATOM 726 O O . PHE A 1 97 ? 2.801 5.229 7.387 1.00 95.94 97 PHE A O 1
ATOM 733 N N . ASP A 1 98 ? 4.046 3.432 7.908 1.00 89.19 98 ASP A N 1
ATOM 734 C CA . ASP A 1 98 ? 3.167 2.976 8.988 1.00 89.19 98 ASP A CA 1
ATOM 735 C C . ASP A 1 98 ? 3.012 4.044 10.081 1.00 89.19 98 ASP A C 1
ATOM 737 O O . ASP A 1 98 ? 3.976 4.659 10.553 1.00 89.19 98 ASP A O 1
ATOM 741 N N . GLY A 1 99 ? 1.769 4.273 10.501 1.00 84.25 99 GLY A N 1
ATOM 742 C CA . GLY A 1 99 ? 1.375 5.313 11.447 1.00 84.25 99 GLY A CA 1
ATOM 743 C C . GLY A 1 99 ? 1.282 6.724 10.855 1.00 84.25 99 GLY A C 1
ATOM 744 O O . GLY A 1 99 ? 0.845 7.644 11.557 1.00 84.25 99 GLY A O 1
ATOM 745 N N . GLU A 1 100 ? 1.651 6.936 9.588 1.00 90.31 100 GLU A N 1
ATOM 746 C CA . GLU A 1 100 ? 1.352 8.184 8.883 1.00 90.31 100 GLU A CA 1
ATOM 747 C C . GLU A 1 100 ? -0.119 8.236 8.463 1.00 90.31 100 GLU A C 1
ATOM 749 O O . GLU A 1 100 ? -0.773 7.214 8.275 1.00 90.31 100 GLU A O 1
ATOM 754 N N . SER A 1 101 ? -0.660 9.444 8.296 1.00 89.62 101 SER A N 1
ATOM 755 C CA . SER A 1 101 ? -1.950 9.599 7.621 1.00 89.62 101 SER A CA 1
ATOM 756 C C . SER A 1 101 ? -1.742 9.507 6.113 1.00 89.62 101 SER A C 1
ATOM 758 O O . SER A 1 101 ? -0.823 10.127 5.588 1.00 89.62 101 SER A O 1
ATOM 760 N N . VAL A 1 102 ? -2.629 8.808 5.407 1.00 92.62 102 VAL A N 1
ATOM 761 C CA . VAL A 1 102 ? -2.659 8.780 3.937 1.00 92.62 102 VAL A CA 1
ATOM 762 C C . VAL A 1 102 ? -3.079 10.133 3.332 1.00 92.62 102 VAL A C 1
ATOM 764 O O . VAL A 1 102 ? -2.897 10.373 2.135 1.00 92.62 102 VAL A O 1
ATOM 767 N N . LEU A 1 103 ? -3.637 11.033 4.151 1.00 92.25 103 LEU A N 1
ATOM 768 C CA . LEU A 1 103 ? -4.019 12.389 3.763 1.00 92.25 103 LEU A CA 1
ATOM 769 C C . LEU A 1 103 ? -2.807 13.162 3.239 1.00 92.25 103 LEU A C 1
ATOM 771 O O . LEU A 1 103 ? -1.833 13.332 3.965 1.00 92.25 103 LEU A O 1
ATOM 775 N N . GLY A 1 104 ? -2.931 13.742 2.046 1.00 93.19 104 GLY A N 1
ATOM 776 C CA . GLY A 1 104 ? -1.912 14.643 1.518 1.00 93.19 104 GLY A CA 1
ATOM 777 C C . GLY A 1 104 ? -1.545 14.377 0.068 1.00 93.19 104 GLY A C 1
ATOM 778 O O . GLY A 1 104 ? -2.274 13.721 -0.690 1.00 93.19 104 GLY A O 1
ATOM 779 N N . SER A 1 105 ? -0.420 14.963 -0.338 1.00 97.06 105 SER A N 1
ATOM 780 C CA . SER A 1 105 ? 0.092 14.852 -1.703 1.00 97.06 105 SER A CA 1
ATOM 781 C C . SER A 1 105 ? 1.103 13.715 -1.821 1.00 97.06 105 SER A C 1
ATOM 783 O O . SER A 1 105 ? 2.098 13.659 -1.103 1.00 97.06 105 SER A O 1
ATOM 785 N N . TRP A 1 106 ? 0.852 12.822 -2.774 1.00 98.19 106 TRP A N 1
ATOM 786 C CA . TRP A 1 106 ? 1.691 11.667 -3.076 1.00 98.19 106 TRP A CA 1
ATOM 787 C C . TRP A 1 106 ? 2.278 11.766 -4.479 1.00 98.19 106 TRP A C 1
ATOM 789 O O . TRP A 1 106 ? 1.559 12.044 -5.451 1.00 98.19 106 TRP A O 1
ATOM 799 N N . ILE A 1 107 ? 3.572 11.489 -4.600 1.00 98.25 107 ILE A N 1
ATOM 800 C CA . ILE A 1 107 ? 4.297 11.467 -5.870 1.00 98.25 107 ILE A CA 1
ATOM 801 C C . ILE A 1 107 ? 4.861 10.069 -6.100 1.00 98.25 107 ILE A C 1
ATOM 803 O O . ILE A 1 107 ? 5.626 9.563 -5.283 1.00 98.25 107 ILE A O 1
ATOM 807 N N . ILE A 1 108 ? 4.557 9.503 -7.268 1.00 98.25 108 ILE A N 1
ATOM 808 C CA . ILE A 1 108 ? 5.362 8.437 -7.856 1.00 98.25 108 ILE A CA 1
ATOM 809 C C . ILE A 1 108 ? 6.403 9.075 -8.779 1.00 98.25 108 ILE A C 1
ATOM 811 O O . ILE A 1 108 ? 6.071 9.847 -9.685 1.00 98.25 108 ILE A O 1
ATOM 815 N N . ARG A 1 109 ? 7.682 8.809 -8.523 1.00 98.31 109 ARG A N 1
ATOM 816 C CA . ARG A 1 109 ? 8.796 9.296 -9.339 1.00 98.31 109 ARG A CA 1
ATOM 817 C C . ARG A 1 109 ? 9.463 8.113 -10.020 1.00 98.31 109 ARG A C 1
ATOM 819 O O . ARG A 1 109 ? 10.044 7.270 -9.349 1.00 98.31 109 ARG A O 1
ATOM 826 N N . ILE A 1 110 ? 9.405 8.102 -11.346 1.00 97.75 110 ILE A N 1
ATOM 827 C CA . ILE A 1 110 ? 10.004 7.070 -12.195 1.00 97.75 110 ILE A CA 1
ATOM 828 C C . ILE A 1 110 ? 11.171 7.703 -12.942 1.00 97.75 110 ILE A C 1
ATOM 830 O O . ILE A 1 110 ? 11.014 8.748 -13.578 1.00 97.75 110 ILE A O 1
ATOM 834 N N . ILE A 1 111 ? 12.344 7.096 -12.818 1.00 95.62 111 ILE A N 1
ATOM 835 C CA . ILE A 1 111 ? 13.585 7.547 -13.437 1.00 95.62 111 ILE A CA 1
ATOM 836 C C . ILE A 1 111 ? 14.087 6.408 -14.310 1.00 95.62 111 ILE A C 1
ATOM 838 O O . ILE A 1 111 ? 14.428 5.354 -13.793 1.00 95.62 111 ILE A O 1
ATOM 842 N N . ASP A 1 112 ? 14.157 6.648 -15.610 1.00 94.62 112 ASP A N 1
ATOM 843 C CA . ASP A 1 112 ? 14.905 5.803 -16.533 1.00 94.62 112 ASP A CA 1
ATOM 844 C C . ASP A 1 112 ? 16.364 6.285 -16.551 1.00 94.62 112 ASP A C 1
ATOM 846 O O . ASP A 1 112 ? 16.637 7.469 -16.805 1.00 94.62 112 ASP A O 1
ATOM 850 N N . ARG A 1 113 ? 17.297 5.401 -16.183 1.00 91.50 113 ARG A N 1
ATOM 851 C CA . ARG A 1 113 ? 18.726 5.722 -16.076 1.00 91.50 113 ARG A CA 1
ATOM 852 C C . ARG A 1 113 ? 19.485 5.565 -17.388 1.00 91.50 113 ARG A C 1
ATOM 854 O O . ARG A 1 113 ? 20.606 6.079 -17.459 1.00 91.50 113 ARG A O 1
ATOM 861 N N . GLU A 1 114 ? 18.894 4.957 -18.416 1.00 87.94 114 GLU A N 1
ATOM 862 C CA . GLU A 1 114 ? 19.543 4.748 -19.707 1.00 87.94 114 GLU A CA 1
ATOM 863 C C . GLU A 1 114 ? 18.742 5.412 -20.845 1.00 87.94 114 GLU A C 1
ATOM 865 O O . GLU A 1 114 ? 17.630 5.029 -21.178 1.00 87.94 114 GLU A O 1
ATOM 870 N N . PRO A 1 115 ? 19.302 6.407 -21.551 1.00 82.12 115 PRO A N 1
ATOM 871 C CA . PRO A 1 115 ? 18.542 7.234 -22.495 1.00 82.12 115 PRO A CA 1
ATOM 872 C C . PRO A 1 115 ? 18.124 6.538 -23.806 1.00 82.12 115 PRO A C 1
ATOM 874 O O . PRO A 1 115 ? 17.613 7.214 -24.710 1.00 82.12 115 PRO A O 1
ATOM 877 N N . ARG A 1 116 ? 18.427 5.245 -23.983 1.00 87.31 116 ARG A N 1
ATOM 878 C CA . ARG A 1 116 ? 18.108 4.499 -25.213 1.00 87.31 116 ARG A CA 1
ATOM 879 C C . ARG A 1 116 ? 16.666 4.021 -25.235 1.00 87.31 116 ARG A C 1
ATOM 881 O O . ARG A 1 116 ? 16.063 4.020 -26.313 1.00 87.31 116 ARG A O 1
ATOM 888 N N . ASP A 1 117 ? 16.149 3.671 -24.073 1.00 88.69 117 ASP A N 1
ATOM 889 C CA . ASP A 1 117 ? 14.845 3.068 -23.902 1.00 88.69 117 ASP A CA 1
ATOM 890 C C . ASP A 1 117 ? 13.796 4.138 -23.602 1.00 88.69 117 ASP A C 1
ATOM 892 O O . ASP A 1 117 ? 14.087 5.323 -23.394 1.00 88.69 117 ASP A O 1
ATOM 896 N N . ARG A 1 118 ? 12.531 3.777 -23.816 1.00 87.12 118 ARG A N 1
ATOM 897 C CA . ARG A 1 118 ? 11.408 4.695 -23.635 1.00 87.12 118 ARG A CA 1
ATOM 898 C C . ARG A 1 118 ? 10.223 3.934 -23.095 1.00 87.12 118 ARG A C 1
ATOM 900 O O . ARG A 1 118 ? 9.919 2.834 -23.548 1.00 87.12 118 ARG A O 1
ATOM 907 N N . GLY A 1 119 ? 9.462 4.616 -22.255 1.00 93.69 119 GLY A N 1
ATOM 908 C CA . GLY A 1 119 ? 8.204 4.093 -21.771 1.00 93.69 119 GLY A CA 1
ATOM 909 C C . GLY A 1 119 ? 7.203 5.153 -21.365 1.00 93.69 119 GLY A C 1
ATOM 910 O O . GLY A 1 119 ? 7.411 6.358 -21.542 1.00 93.69 119 GLY A O 1
ATOM 911 N N . THR A 1 120 ? 6.089 4.671 -20.836 1.00 96.94 120 THR A N 1
ATOM 912 C CA . THR A 1 120 ? 5.018 5.478 -20.264 1.00 96.94 120 THR A CA 1
ATOM 913 C C . THR A 1 120 ? 4.538 4.846 -18.970 1.00 96.94 120 THR A C 1
ATOM 915 O O . THR A 1 120 ? 4.388 3.632 -18.882 1.00 96.94 120 THR A O 1
ATOM 918 N N . LEU A 1 121 ? 4.257 5.692 -17.982 1.00 97.81 121 LEU A N 1
ATOM 919 C CA . LEU A 1 121 ? 3.401 5.316 -16.867 1.00 97.81 121 LEU A CA 1
ATOM 920 C C . LEU A 1 121 ? 1.960 5.322 -17.375 1.00 97.81 121 LEU A C 1
ATOM 922 O O . LEU A 1 121 ? 1.461 6.384 -17.756 1.00 97.81 121 LEU A O 1
ATOM 926 N N . ASP A 1 122 ? 1.333 4.153 -17.408 1.00 97.88 122 ASP A N 1
ATOM 927 C CA . ASP A 1 122 ? -0.050 4.008 -17.850 1.00 97.88 122 ASP A CA 1
ATOM 928 C C . ASP A 1 122 ? -1.006 4.176 -16.656 1.00 97.88 122 ASP A C 1
ATOM 930 O O . ASP A 1 122 ? -1.970 4.938 -16.755 1.00 97.88 122 ASP A O 1
ATOM 934 N N . GLU A 1 123 ? -0.698 3.561 -15.506 1.00 97.75 123 GLU A N 1
ATOM 935 C CA . GLU A 1 123 ? -1.491 3.671 -14.274 1.00 97.75 123 GLU A CA 1
ATOM 936 C C . GLU A 1 123 ? -0.634 3.521 -13.008 1.00 97.75 123 GLU A C 1
ATOM 938 O O . GLU A 1 123 ? 0.389 2.838 -13.002 1.00 97.75 123 GLU A O 1
ATOM 943 N N . TRP A 1 124 ? -1.062 4.167 -11.922 1.00 98.25 124 TRP A N 1
ATOM 944 C CA . TRP A 1 124 ? -0.630 3.818 -10.571 1.00 98.25 124 TRP A CA 1
ATOM 945 C C . TRP A 1 124 ? -1.721 4.149 -9.554 1.00 98.25 124 TRP A C 1
ATOM 947 O O . TRP A 1 124 ? -2.483 5.106 -9.738 1.00 98.25 124 TRP A O 1
ATOM 957 N N . SER A 1 125 ? -1.745 3.410 -8.450 1.00 97.44 125 SER A N 1
ATOM 958 C CA . SER A 1 125 ? -2.620 3.694 -7.316 1.00 97.44 125 SER A CA 1
ATOM 959 C C . SER A 1 125 ? -1.996 3.279 -5.993 1.00 97.44 125 SER A C 1
ATOM 961 O O . SER A 1 125 ? -1.137 2.402 -5.937 1.00 97.44 125 SER A O 1
ATOM 963 N N . LEU A 1 126 ? -2.468 3.913 -4.923 1.00 96.75 126 LEU A N 1
ATOM 964 C CA . LEU A 1 126 ? -2.208 3.487 -3.556 1.00 96.75 126 LEU A CA 1
ATOM 965 C C . LEU A 1 126 ? -3.423 2.736 -3.038 1.00 96.75 126 LEU A C 1
ATOM 967 O O . LEU A 1 126 ? -4.558 3.187 -3.219 1.00 96.75 126 LEU A O 1
ATOM 971 N N . ARG A 1 127 ? -3.173 1.628 -2.352 1.00 93.69 127 ARG A N 1
ATOM 972 C CA . ARG A 1 127 ? -4.187 0.885 -1.627 1.00 93.69 127 ARG A CA 1
ATOM 973 C C . ARG A 1 127 ? -3.737 0.762 -0.181 1.00 93.69 127 ARG A C 1
ATOM 975 O O . ARG A 1 127 ? -2.825 0.009 0.128 1.00 93.69 127 ARG A O 1
ATOM 982 N N . VAL A 1 128 ? -4.404 1.508 0.693 1.00 90.44 128 VAL A N 1
ATOM 983 C CA . VAL A 1 128 ? -4.300 1.279 2.134 1.00 90.44 128 VAL A CA 1
ATOM 984 C C . VAL A 1 128 ? -5.089 0.014 2.427 1.00 90.44 128 VAL A C 1
ATOM 986 O O . VAL A 1 128 ? -6.295 -0.052 2.165 1.00 90.44 128 VAL A O 1
ATOM 989 N N . ASN A 1 129 ? -4.393 -1.013 2.889 1.00 83.56 129 ASN A N 1
ATOM 990 C CA . ASN A 1 129 ? -5.034 -2.200 3.402 1.00 83.56 129 ASN A CA 1
ATOM 991 C C . ASN A 1 129 ? -5.404 -1.886 4.845 1.00 83.56 129 ASN A C 1
ATOM 993 O O . ASN A 1 129 ? -4.549 -1.740 5.712 1.00 83.56 129 ASN A O 1
ATOM 997 N N . GLU A 1 130 ? -6.702 -1.740 5.088 1.00 66.88 130 GLU A N 1
ATOM 998 C CA . GLU A 1 130 ? -7.196 -1.804 6.455 1.00 66.88 130 GLU A CA 1
ATOM 999 C C . GLU A 1 130 ? -6.760 -3.169 7.010 1.00 66.88 130 GLU A C 1
ATOM 1001 O O . GLU A 1 130 ? -6.973 -4.181 6.319 1.00 66.88 130 GLU A O 1
ATOM 1006 N N . PRO A 1 131 ? -6.169 -3.243 8.217 1.00 60.66 131 PRO A N 1
ATOM 1007 C CA . PRO A 1 131 ? -6.040 -4.529 8.885 1.00 60.66 131 PRO A CA 1
ATOM 1008 C C . PRO A 1 131 ? -7.424 -5.187 8.890 1.00 60.66 131 PRO A C 1
ATOM 1010 O O . PRO A 1 131 ? -8.435 -4.481 8.945 1.00 60.66 131 PRO A O 1
ATOM 1013 N N . ASP A 1 132 ? -7.497 -6.522 8.802 1.00 61.03 132 ASP A N 1
ATOM 1014 C CA . ASP A 1 132 ? -8.761 -7.236 9.015 1.00 61.03 132 ASP A CA 1
ATOM 1015 C C . ASP A 1 132 ? -9.371 -6.678 10.305 1.00 61.03 132 ASP A C 1
ATOM 1017 O O . ASP A 1 132 ? -8.848 -6.943 11.389 1.00 61.03 132 ASP A O 1
ATOM 1021 N N . LEU A 1 133 ? -10.407 -5.837 10.172 1.00 69.25 133 LEU A N 1
ATOM 1022 C CA . LEU A 1 133 ? -10.973 -5.067 11.274 1.00 69.25 133 LEU A CA 1
ATOM 1023 C C . LEU A 1 133 ? -11.553 -6.066 12.263 1.00 69.25 133 LEU A C 1
ATOM 1025 O O . LEU A 1 133 ? -12.693 -6.528 12.141 1.00 69.25 133 LEU A O 1
ATOM 1029 N N . LEU A 1 134 ? -10.732 -6.442 13.235 1.00 87.44 134 LEU A N 1
ATOM 1030 C CA . LEU A 1 134 ? -11.128 -7.318 14.305 1.00 87.44 134 LEU A CA 1
ATOM 1031 C C . LEU A 1 134 ? -11.991 -6.470 15.222 1.00 87.44 134 LEU A C 1
ATOM 1033 O O . LEU A 1 134 ? -11.484 -5.692 16.018 1.00 87.44 134 LEU A O 1
ATOM 1037 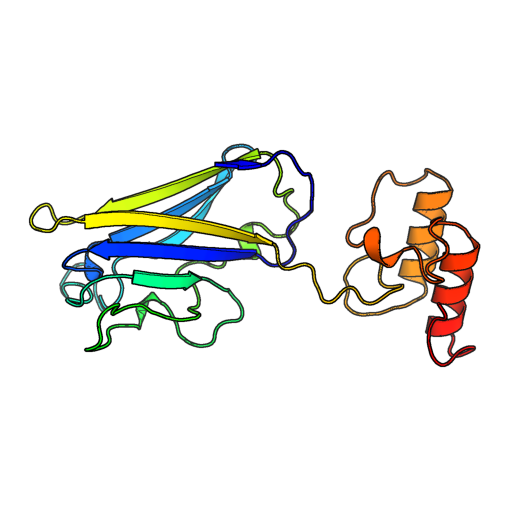N N . VAL A 1 135 ? -13.311 -6.578 15.063 1.00 91.00 135 VAL A N 1
ATOM 1038 C CA . VAL A 1 135 ? -14.269 -5.826 15.880 1.00 91.00 135 VAL A CA 1
ATOM 1039 C C . VAL A 1 135 ? -13.871 -5.950 17.354 1.00 91.00 135 VAL A C 1
ATOM 1041 O O . VAL A 1 135 ? -13.645 -7.052 17.859 1.00 91.00 135 VAL A O 1
ATOM 1044 N N . GLY A 1 136 ? -13.743 -4.807 18.023 1.00 93.62 136 GLY A N 1
ATOM 1045 C CA . GLY A 1 136 ? -13.273 -4.695 19.396 1.00 93.62 136 GLY A CA 1
ATOM 1046 C C . GLY A 1 136 ? -11.766 -4.512 19.601 1.00 93.62 136 GLY A C 1
ATOM 1047 O O . GLY A 1 136 ? -11.386 -4.208 20.725 1.00 93.62 136 GLY A O 1
ATOM 1048 N N . ASP A 1 137 ? -10.924 -4.669 18.580 1.00 93.31 137 ASP A N 1
ATOM 1049 C CA . ASP A 1 137 ? -9.494 -4.327 18.599 1.00 93.31 137 ASP A CA 1
ATOM 1050 C C . ASP A 1 137 ? -9.327 -2.895 18.089 1.00 93.31 137 ASP A C 1
ATOM 1052 O O . ASP A 1 137 ? -9.352 -2.630 16.889 1.00 93.31 137 ASP A O 1
ATOM 1056 N N . VAL A 1 138 ? -9.234 -1.941 19.011 1.00 92.62 138 VAL A N 1
ATOM 1057 C CA . VAL A 1 138 ? -9.266 -0.511 18.667 1.00 92.62 138 VAL A CA 1
ATOM 1058 C C . VAL A 1 138 ? -7.872 0.100 18.581 1.00 92.62 138 VAL A C 1
ATOM 1060 O O . VAL A 1 138 ? -7.732 1.260 18.178 1.00 92.62 138 VAL A O 1
ATOM 1063 N N . ASN A 1 139 ? -6.838 -0.652 18.960 1.00 89.56 139 ASN A N 1
ATOM 1064 C CA . ASN A 1 139 ? -5.438 -0.254 18.831 1.00 89.56 139 ASN A CA 1
ATOM 1065 C C . ASN A 1 139 ? -4.684 -1.001 17.716 1.00 89.56 139 ASN A C 1
ATOM 1067 O O . ASN A 1 139 ? -3.494 -0.739 17.557 1.00 89.56 139 ASN A O 1
ATOM 1071 N N . CYS A 1 140 ? -5.373 -1.864 16.963 1.00 86.19 140 CYS A N 1
ATOM 1072 C CA . CYS A 1 140 ? -4.847 -2.672 15.863 1.00 86.19 140 CYS A CA 1
ATOM 1073 C C . CYS A 1 140 ? -3.691 -3.603 16.280 1.00 86.19 140 CYS A C 1
ATOM 1075 O O . CYS A 1 140 ? -2.820 -3.917 15.468 1.00 86.19 140 CYS A O 1
ATOM 1077 N N . ASP A 1 141 ? -3.632 -4.044 17.544 1.00 85.62 141 ASP A N 1
ATOM 1078 C CA . ASP A 1 141 ? -2.539 -4.911 18.020 1.00 85.62 141 ASP A CA 1
ATOM 1079 C C . ASP A 1 141 ? -2.764 -6.411 17.729 1.00 85.62 141 ASP A C 1
ATOM 1081 O O . ASP A 1 141 ? -1.935 -7.269 18.073 1.00 85.62 141 ASP A O 1
ATOM 1085 N N . GLY A 1 142 ? -3.879 -6.727 17.068 1.00 87.25 142 GLY A N 1
ATOM 1086 C CA . GLY A 1 142 ? -4.328 -8.064 16.707 1.00 87.25 142 GLY A CA 1
ATOM 1087 C C . GLY A 1 142 ? -5.011 -8.804 17.858 1.00 87.25 142 GLY A C 1
ATOM 1088 O O . GLY A 1 142 ? -5.207 -10.024 17.765 1.00 87.25 142 GLY A O 1
ATOM 1089 N N . ARG A 1 143 ? -5.319 -8.140 18.983 1.00 90.81 143 ARG A N 1
ATOM 1090 C CA . ARG A 1 143 ? -5.878 -8.778 20.184 1.00 90.81 143 ARG A CA 1
ATOM 1091 C C . ARG A 1 143 ? -6.974 -7.942 20.831 1.00 90.81 143 ARG A C 1
ATOM 1093 O O . ARG A 1 143 ? -6.695 -7.020 21.578 1.00 90.81 143 ARG A O 1
ATOM 1100 N N . VAL A 1 144 ? -8.210 -8.435 20.786 1.00 94.56 144 VAL A N 1
ATOM 1101 C CA . VAL A 1 144 ? -9.312 -7.863 21.580 1.00 94.56 144 VAL A CA 1
ATOM 1102 C C . VAL A 1 144 ? -9.110 -8.120 23.078 1.00 94.56 144 VAL A C 1
ATOM 1104 O O . VAL A 1 144 ? -9.234 -9.256 23.551 1.00 94.56 144 VAL A O 1
ATOM 1107 N N . ASN A 1 145 ? -8.796 -7.078 23.849 1.00 95.25 145 ASN A N 1
ATOM 1108 C CA . ASN A 1 145 ? -8.497 -7.198 25.271 1.00 95.25 145 ASN A CA 1
ATOM 1109 C C . ASN A 1 145 ? -8.917 -5.965 26.110 1.00 95.25 145 ASN A C 1
ATOM 1111 O O . ASN A 1 145 ? -9.672 -5.093 25.691 1.00 95.25 145 ASN A O 1
ATOM 1115 N N . SER A 1 146 ? -8.493 -5.914 27.378 1.00 96.88 146 SER A N 1
ATOM 1116 C CA . SER A 1 146 ? -8.878 -4.832 28.298 1.00 96.88 146 SER A CA 1
ATOM 1117 C C . SER A 1 146 ? -8.295 -3.460 27.941 1.00 96.88 146 SER A C 1
ATOM 1119 O O . SER A 1 146 ? -8.816 -2.447 28.409 1.00 96.88 146 SER A O 1
ATOM 1121 N N . ILE A 1 147 ? -7.204 -3.422 27.171 1.00 96.88 147 ILE A N 1
ATOM 1122 C CA . ILE A 1 147 ? -6.611 -2.182 26.662 1.00 96.88 147 ILE A CA 1
ATOM 1123 C C . ILE A 1 147 ? -7.582 -1.538 25.676 1.00 96.88 147 ILE A C 1
ATOM 1125 O O . ILE A 1 147 ? -7.865 -0.349 25.813 1.00 96.88 147 ILE A O 1
ATOM 1129 N N . ASP A 1 148 ? -8.175 -2.327 24.783 1.00 97.00 148 ASP A N 1
ATOM 1130 C CA . ASP A 1 148 ? -9.149 -1.835 23.814 1.00 97.00 148 ASP A CA 1
ATOM 1131 C C . ASP A 1 148 ? -10.382 -1.255 24.487 1.00 97.00 148 ASP A C 1
ATOM 1133 O O . ASP A 1 148 ? -10.782 -0.129 24.213 1.00 97.00 148 ASP A O 1
ATOM 1137 N N . ALA A 1 149 ? -10.919 -1.965 25.481 1.00 97.88 149 ALA A N 1
ATOM 1138 C CA . ALA A 1 149 ? -12.039 -1.467 26.269 1.00 97.88 149 ALA A CA 1
ATOM 1139 C C . ALA A 1 149 ? -11.721 -0.114 26.933 1.00 97.88 149 ALA A C 1
ATOM 1141 O O . ALA A 1 149 ? -12.561 0.790 26.971 1.00 97.88 149 ALA A O 1
ATOM 1142 N N . ALA A 1 150 ? -10.504 0.042 27.462 1.00 98.12 150 ALA A N 1
ATOM 1143 C CA . ALA A 1 150 ? -10.075 1.292 28.076 1.00 98.12 150 ALA A CA 1
ATOM 1144 C C . ALA A 1 150 ? -9.932 2.418 27.041 1.00 98.12 150 ALA A C 1
ATOM 1146 O O . ALA A 1 150 ? -10.324 3.549 27.330 1.00 98.12 150 ALA A O 1
ATOM 1147 N N . LEU A 1 151 ? -9.412 2.120 25.851 1.00 97.50 151 LEU A N 1
ATOM 1148 C CA . LEU A 1 151 ? -9.277 3.071 24.749 1.00 97.50 151 LEU A CA 1
ATOM 1149 C C . LEU A 1 151 ? -10.638 3.506 24.193 1.00 97.50 151 LEU A C 1
ATOM 1151 O O . LEU A 1 151 ? -10.872 4.705 24.048 1.00 97.50 151 LEU A O 1
ATOM 1155 N N . THR A 1 152 ? -11.578 2.578 24.004 1.00 97.81 152 THR A N 1
ATOM 1156 C CA . THR A 1 152 ? -12.966 2.883 23.624 1.00 97.81 152 THR A CA 1
ATOM 1157 C C . THR A 1 152 ? -13.636 3.806 24.644 1.00 97.81 152 THR A C 1
ATOM 1159 O O . THR A 1 152 ? -14.271 4.795 24.272 1.00 97.81 152 THR A O 1
ATOM 1162 N N . LEU A 1 153 ? -13.443 3.559 25.948 1.00 97.88 153 LEU A N 1
ATOM 1163 C CA . LEU A 1 153 ? -13.937 4.457 27.001 1.00 97.88 153 LEU A CA 1
ATOM 1164 C C . LEU A 1 153 ? -13.263 5.827 26.973 1.00 97.88 153 LEU A C 1
ATOM 1166 O O . LEU A 1 153 ? -13.939 6.834 27.175 1.00 97.88 153 LEU A O 1
ATOM 1170 N N . GLN A 1 154 ? -11.950 5.886 26.744 1.00 98.31 154 GLN A N 1
ATOM 1171 C CA . GLN A 1 154 ? -11.229 7.153 26.632 1.00 98.31 154 GLN A CA 1
ATOM 1172 C C . GLN A 1 154 ? -11.731 7.974 25.443 1.00 98.31 154 GLN A C 1
ATOM 1174 O O . GLN A 1 154 ? -11.933 9.177 25.601 1.00 98.31 154 GLN A O 1
ATOM 1179 N N . LEU A 1 155 ? -11.983 7.337 24.296 1.00 96.00 155 LEU A N 1
ATOM 1180 C CA . LEU A 1 155 ? -12.548 7.990 23.116 1.00 96.00 155 LEU A CA 1
ATOM 1181 C C . LEU A 1 155 ? -13.961 8.509 23.409 1.00 96.00 155 LEU A C 1
ATOM 1183 O O . LEU A 1 155 ? -14.235 9.691 23.215 1.00 96.00 155 LEU A O 1
ATOM 1187 N N . SER A 1 156 ? -14.837 7.664 23.965 1.00 96.12 156 SER A N 1
ATOM 1188 C CA . SER A 1 156 ? -16.210 8.046 24.329 1.00 96.12 156 SER A CA 1
ATOM 1189 C C . SER A 1 156 ? -16.258 9.174 25.373 1.00 96.12 156 SER A C 1
ATOM 1191 O O . SER A 1 156 ? -17.129 10.043 25.330 1.00 96.12 156 SER A O 1
ATOM 1193 N N . ALA A 1 157 ? -15.288 9.209 26.291 1.00 96.75 157 ALA A N 1
ATOM 1194 C CA . ALA A 1 157 ? -15.135 10.269 27.285 1.00 96.75 157 ALA A CA 1
ATOM 1195 C C . ALA A 1 157 ? -14.464 11.548 26.740 1.00 96.75 157 ALA A C 1
ATOM 1197 O O . ALA A 1 157 ? -14.351 12.528 27.480 1.00 96.75 157 ALA A O 1
ATOM 1198 N N . GLY A 1 158 ? -13.996 11.552 25.486 1.00 94.44 158 GLY A N 1
ATOM 1199 C CA . GLY A 1 158 ? -13.266 12.669 24.880 1.00 94.44 158 GLY A CA 1
ATOM 1200 C C . GLY A 1 158 ? -11.866 12.896 25.464 1.00 94.44 158 GLY A C 1
ATOM 1201 O O . GLY A 1 158 ? -11.336 14.002 25.378 1.00 94.44 158 GLY A O 1
ATOM 1202 N N . LEU A 1 159 ? -11.277 11.876 26.097 1.00 96.06 159 LEU A N 1
ATOM 1203 C CA . LEU A 1 159 ? -9.905 11.911 26.618 1.00 96.06 159 LEU A CA 1
ATOM 1204 C C . LEU A 1 159 ? -8.866 11.708 25.509 1.00 96.06 159 LEU A C 1
ATOM 1206 O O . LEU A 1 159 ? -7.747 12.205 25.627 1.00 96.06 159 LEU A O 1
ATOM 1210 N N . VAL A 1 160 ? -9.249 11.011 24.439 1.00 91.62 160 VAL A N 1
ATOM 1211 C CA . VAL A 1 160 ? -8.501 10.907 23.181 1.00 91.62 160 VAL A CA 1
ATOM 1212 C C . VAL A 1 160 ? -9.399 11.345 22.026 1.00 91.62 160 VAL A C 1
ATOM 1214 O O . VAL A 1 160 ? -10.620 11.223 22.105 1.00 91.62 160 VAL A O 1
ATOM 1217 N N . SER A 1 161 ? -8.800 11.895 20.971 1.00 87.12 161 SER A N 1
ATOM 1218 C CA . SER A 1 161 ? -9.526 12.404 19.798 1.00 87.12 161 SER A CA 1
ATOM 1219 C C . SER A 1 161 ? -9.725 11.366 18.697 1.00 87.12 161 SER A C 1
ATOM 1221 O O . SER A 1 161 ? -10.559 11.574 17.822 1.00 87.12 161 SER A O 1
ATOM 1223 N N . SER A 1 162 ? -8.936 10.294 18.717 1.00 85.62 162 SER A N 1
ATOM 1224 C CA . SER A 1 162 ? -8.946 9.228 17.718 1.00 85.62 162 SER A CA 1
ATOM 1225 C C . SER A 1 162 ? -8.313 7.960 18.287 1.00 85.62 162 SER A C 1
ATOM 1227 O O . SER A 1 162 ? -7.545 8.023 19.252 1.00 85.62 162 SER A O 1
ATOM 1229 N N . LEU A 1 163 ? -8.634 6.824 17.674 1.00 87.00 163 LEU A N 1
ATOM 1230 C CA . LEU A 1 163 ? -8.004 5.521 17.904 1.00 87.00 163 LEU A CA 1
ATOM 1231 C C . LEU A 1 163 ? -7.370 5.033 16.597 1.00 87.00 163 LEU A C 1
ATOM 1233 O O . LEU A 1 163 ? -7.761 5.517 15.535 1.00 87.00 163 LEU A O 1
ATOM 1237 N N . ALA A 1 164 ? -6.419 4.099 16.681 1.00 83.81 164 ALA A N 1
ATOM 1238 C CA . ALA A 1 164 ? -5.784 3.518 15.494 1.00 83.81 164 ALA A CA 1
ATOM 1239 C C . ALA A 1 164 ? -6.836 2.790 14.640 1.00 83.81 1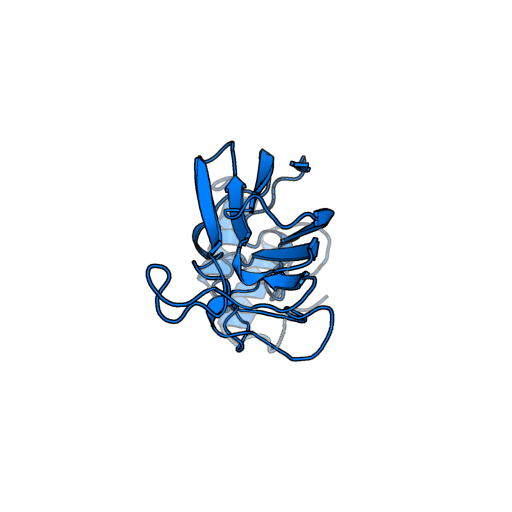64 ALA A C 1
ATOM 1241 O O . ALA A 1 164 ? -7.114 3.201 13.520 1.00 83.81 164 ALA A O 1
ATOM 1242 N N . CYS A 1 165 ? -7.559 1.848 15.252 1.00 85.25 165 CYS A N 1
ATOM 1243 C CA . CYS A 1 165 ? -8.671 1.125 14.639 1.00 85.25 165 CYS A CA 1
ATOM 1244 C C . CYS A 1 165 ? -10.011 1.646 15.177 1.00 85.25 165 CYS A C 1
ATOM 1246 O O . CYS A 1 165 ? -10.814 0.903 15.740 1.00 85.25 165 CYS A O 1
ATOM 1248 N N . GLN A 1 166 ? -10.295 2.947 15.032 1.00 90.12 166 GLN A N 1
ATOM 1249 C CA . GLN A 1 166 ? -11.561 3.508 15.537 1.00 90.12 166 GLN A CA 1
ATOM 1250 C C . GLN A 1 166 ? -12.801 2.838 14.913 1.00 90.12 166 GLN A C 1
ATOM 1252 O O . GLN A 1 166 ? -13.830 2.730 15.578 1.00 90.12 166 GLN A O 1
ATOM 1257 N N . GLY A 1 167 ? -12.703 2.349 13.671 1.00 86.62 167 GLY A N 1
ATOM 1258 C CA . GLY A 1 167 ? -13.771 1.589 13.012 1.00 86.62 167 GLY A CA 1
ATOM 1259 C C . GLY A 1 167 ? -14.139 0.279 13.721 1.00 86.62 167 GLY A C 1
ATOM 1260 O O . GLY A 1 167 ? -15.271 -0.175 13.595 1.00 86.62 167 GLY A O 1
ATOM 1261 N N . ALA A 1 168 ? -13.231 -0.291 14.520 1.00 90.56 168 ALA A N 1
ATOM 1262 C CA . ALA A 1 168 ? -13.481 -1.486 15.325 1.00 90.56 168 ALA A CA 1
ATOM 1263 C C . ALA A 1 168 ? -14.124 -1.181 16.691 1.00 90.56 168 ALA A C 1
ATOM 1265 O O . ALA A 1 168 ? -14.458 -2.109 17.427 1.00 90.56 168 ALA A O 1
ATOM 1266 N N . ALA A 1 169 ? -14.279 0.096 17.059 1.00 93.69 169 ALA A N 1
ATOM 1267 C CA . ALA A 1 169 ? -14.718 0.489 18.397 1.00 93.69 169 ALA A CA 1
ATOM 1268 C C . ALA A 1 169 ? -16.231 0.356 18.636 1.00 93.69 169 ALA A C 1
ATOM 1270 O O . ALA A 1 169 ? -16.639 0.358 19.794 1.00 93.69 169 ALA A O 1
ATOM 1271 N N . ASP A 1 170 ? -17.040 0.248 17.578 1.00 94.19 170 ASP A N 1
ATOM 1272 C CA . ASP A 1 170 ? -18.473 -0.074 17.641 1.00 94.19 170 ASP A CA 1
ATOM 1273 C C . ASP A 1 170 ? -18.633 -1.602 17.698 1.00 94.19 170 ASP A C 1
ATOM 1275 O O . ASP A 1 170 ? -18.754 -2.290 16.684 1.00 94.19 170 ASP A O 1
ATOM 1279 N N . ALA A 1 171 ? -18.510 -2.151 18.904 1.00 95.19 171 ALA A N 1
ATOM 1280 C CA . ALA A 1 171 ? -18.381 -3.582 19.143 1.00 95.19 171 ALA A CA 1
ATOM 1281 C C . ALA A 1 171 ? -19.718 -4.329 19.074 1.00 95.19 171 ALA A C 1
ATOM 1283 O O . ALA A 1 171 ? -19.710 -5.555 18.963 1.00 95.19 171 ALA A O 1
ATOM 1284 N N . ASN A 1 172 ? -20.845 -3.617 19.182 1.00 94.94 172 ASN A N 1
ATOM 1285 C CA . ASN A 1 172 ? -22.185 -4.164 18.966 1.00 94.94 172 ASN A CA 1
ATOM 1286 C C . ASN A 1 172 ? -22.823 -3.719 17.644 1.00 94.94 172 ASN A C 1
ATOM 1288 O O . ASN A 1 172 ? -23.966 -4.087 17.401 1.00 94.94 172 ASN A O 1
ATOM 1292 N N . LEU A 1 173 ? -22.121 -2.948 16.809 1.00 92.94 173 LEU A N 1
ATOM 1293 C CA . LEU A 1 173 ? -22.600 -2.480 15.507 1.00 92.94 173 LEU A CA 1
ATOM 1294 C C . LEU A 1 173 ? -23.924 -1.698 15.588 1.00 92.94 173 LEU A C 1
ATOM 1296 O O . LEU A 1 173 ? -24.735 -1.734 14.654 1.00 92.94 173 LEU A O 1
ATOM 1300 N N . ASP A 1 174 ? -24.155 -0.982 16.693 1.00 94.81 174 ASP A N 1
ATOM 1301 C CA . ASP A 1 174 ? -25.348 -0.147 16.869 1.00 94.81 174 ASP A CA 1
ATOM 1302 C C . ASP A 1 174 ? -25.199 1.259 16.255 1.00 94.81 174 ASP A C 1
ATOM 1304 O O . ASP A 1 174 ? -26.167 2.031 16.197 1.00 94.81 174 ASP A O 1
ATOM 1308 N N . GLY A 1 175 ? -24.011 1.563 15.725 1.00 92.44 175 GLY A N 1
ATOM 1309 C CA . GLY A 1 175 ? -23.649 2.822 15.091 1.00 92.44 175 GLY A CA 1
ATOM 1310 C C . GLY A 1 175 ? -23.126 3.881 16.062 1.00 92.44 175 GLY A C 1
ATOM 1311 O O . GLY A 1 175 ? -22.858 5.006 15.626 1.00 92.44 175 GLY A O 1
ATOM 1312 N N . ALA A 1 176 ? -22.999 3.583 17.359 1.00 94.88 176 ALA A N 1
ATOM 1313 C CA . ALA A 1 176 ? -22.552 4.534 18.367 1.00 94.88 176 ALA A CA 1
ATOM 1314 C C . ALA A 1 176 ? -21.421 3.978 19.240 1.00 94.88 176 ALA A C 1
ATOM 1316 O O . ALA A 1 176 ? -21.657 3.189 20.139 1.00 94.88 176 ALA A O 1
ATOM 1317 N N . ILE A 1 177 ? -20.215 4.541 19.115 1.00 95.56 177 ILE A N 1
ATOM 1318 C CA . ILE A 1 177 ? -19.082 4.196 19.989 1.00 95.56 177 ILE A CA 1
ATOM 1319 C C . ILE A 1 177 ? -19.309 4.739 21.407 1.00 95.56 177 ILE A C 1
ATOM 1321 O O . ILE A 1 177 ? -19.257 5.952 21.655 1.00 95.56 177 ILE A O 1
ATOM 1325 N N . ASN A 1 178 ? -19.553 3.847 22.363 1.00 97.12 178 ASN A N 1
ATOM 1326 C CA . ASN A 1 178 ? -19.884 4.202 23.733 1.00 97.12 178 ASN A CA 1
ATOM 1327 C C . ASN A 1 178 ? -19.422 3.157 24.777 1.00 97.12 178 ASN A C 1
ATOM 1329 O O . ASN A 1 178 ? -18.628 2.254 24.522 1.00 97.12 178 ASN A O 1
ATOM 1333 N N . ALA A 1 179 ? -19.858 3.327 26.029 1.00 97.62 179 ALA A N 1
ATOM 1334 C CA . ALA A 1 179 ? -19.452 2.456 27.134 1.00 97.62 179 ALA A CA 1
ATOM 1335 C C . ALA A 1 179 ? -19.989 1.014 27.020 1.00 97.62 179 ALA A C 1
ATOM 1337 O O . ALA A 1 179 ? -19.456 0.121 27.682 1.00 97.62 179 ALA A O 1
ATOM 1338 N N . ILE A 1 180 ? -21.034 0.783 26.219 1.00 97.75 180 ILE A N 1
ATOM 1339 C CA . ILE A 1 180 ? -21.569 -0.551 25.920 1.00 97.75 180 ILE A CA 1
ATOM 1340 C C . ILE A 1 180 ? -20.540 -1.345 25.115 1.00 97.75 180 ILE A C 1
ATOM 1342 O O . ILE A 1 180 ? -20.248 -2.482 25.484 1.00 97.75 180 ILE A O 1
ATOM 1346 N N . ASP A 1 181 ? -19.920 -0.730 24.108 1.00 98.12 181 ASP A N 1
ATOM 1347 C CA . ASP A 1 181 ? -18.890 -1.373 23.292 1.00 98.12 181 ASP A CA 1
ATOM 1348 C C . ASP A 1 181 ? -17.693 -1.787 24.130 1.00 98.12 181 ASP A C 1
ATOM 1350 O O . ASP A 1 181 ? -17.280 -2.946 24.137 1.00 98.12 181 ASP A O 1
ATOM 1354 N N . ALA A 1 182 ? -17.197 -0.856 24.945 1.00 98.06 182 ALA A N 1
ATOM 1355 C CA . ALA A 1 182 ? -16.104 -1.128 25.864 1.00 98.06 182 ALA A CA 1
ATOM 1356 C C . ALA A 1 182 ? -16.429 -2.268 26.841 1.00 98.06 182 ALA A C 1
ATOM 1358 O O . ALA A 1 182 ? -15.566 -3.089 27.156 1.00 98.06 182 ALA A O 1
ATOM 1359 N N . ALA A 1 183 ? -17.671 -2.342 27.328 1.00 97.94 183 ALA A N 1
ATOM 1360 C CA . ALA A 1 183 ? -18.094 -3.422 28.209 1.00 97.94 183 ALA A CA 1
ATOM 1361 C C . ALA A 1 183 ? -18.107 -4.778 27.488 1.00 97.94 183 ALA A C 1
ATOM 1363 O O . ALA A 1 183 ? -17.699 -5.771 28.089 1.00 97.94 183 ALA A O 1
ATOM 1364 N N . LEU A 1 184 ? -18.535 -4.832 26.225 1.00 98.00 184 LEU A N 1
ATOM 1365 C CA . LEU A 1 184 ? -18.533 -6.055 25.416 1.00 98.00 184 LEU A CA 1
ATOM 1366 C C . LEU A 1 184 ? -17.114 -6.521 25.088 1.00 98.00 184 LEU A C 1
ATOM 1368 O O . LEU A 1 184 ? -16.799 -7.693 25.285 1.00 98.00 184 LEU A O 1
ATOM 1372 N N . ILE A 1 185 ? -16.240 -5.595 24.694 1.00 98.00 185 ILE A N 1
ATOM 1373 C CA . ILE A 1 185 ? -14.809 -5.844 24.483 1.00 98.00 185 ILE A CA 1
ATOM 1374 C C . ILE A 1 185 ? -14.183 -6.444 25.750 1.00 98.00 185 ILE A C 1
ATOM 1376 O O . ILE A 1 185 ? -13.522 -7.483 25.706 1.00 98.00 185 ILE A O 1
ATOM 1380 N N . LEU A 1 186 ? -14.458 -5.847 26.915 1.00 97.19 186 LEU A N 1
ATOM 1381 C CA . LEU A 1 186 ? -13.941 -6.339 28.191 1.00 97.19 186 LEU A CA 1
ATOM 1382 C C . LEU A 1 186 ? -14.536 -7.702 28.576 1.00 97.19 186 LEU A C 1
ATOM 1384 O O . LEU A 1 186 ? -13.827 -8.544 29.125 1.00 97.19 186 LEU A O 1
ATOM 1388 N N . GLN A 1 187 ? -15.821 -7.941 28.293 1.00 97.75 187 GLN A N 1
ATOM 1389 C CA . GLN A 1 187 ? -16.458 -9.243 28.502 1.00 97.75 187 GLN A CA 1
ATOM 1390 C C . GLN A 1 187 ? -15.823 -10.328 27.629 1.00 97.75 187 GLN A C 1
ATOM 1392 O O . GLN A 1 187 ? -15.601 -11.434 28.129 1.00 97.75 187 GLN A O 1
ATOM 1397 N N . LEU A 1 188 ? -15.509 -10.022 26.366 1.00 96.44 188 LEU A N 1
ATOM 1398 C CA . LEU A 1 188 ? -14.819 -10.939 25.461 1.00 96.44 188 LEU A CA 1
ATOM 1399 C C . LEU A 1 188 ? -13.403 -11.232 25.969 1.00 96.44 188 LEU A C 1
ATOM 1401 O O . LEU A 1 188 ? -13.058 -12.395 26.171 1.00 96.44 188 LEU A O 1
ATOM 1405 N N . GLY A 1 189 ? -12.620 -10.194 26.282 1.00 93.31 189 GLY A N 1
ATOM 1406 C CA . GLY A 1 189 ? -11.265 -10.345 26.825 1.00 93.31 189 GLY A CA 1
ATOM 1407 C C . GLY A 1 189 ? -11.214 -11.086 28.170 1.00 93.31 189 GLY A C 1
ATOM 1408 O O . GLY A 1 189 ? -10.235 -11.765 28.475 1.00 93.31 189 GLY A O 1
ATOM 1409 N N . ALA A 1 190 ? -12.284 -11.011 28.970 1.00 95.38 190 ALA A N 1
ATOM 1410 C CA . ALA A 1 190 ? -12.441 -11.757 30.221 1.00 95.38 190 ALA A CA 1
ATOM 1411 C C . ALA A 1 190 ? -12.982 -13.192 30.036 1.00 95.38 190 ALA A C 1
ATOM 1413 O O . ALA A 1 190 ? -13.099 -13.927 31.020 1.00 95.38 190 ALA A O 1
ATOM 1414 N N . GLY A 1 191 ? -13.343 -13.594 28.813 1.00 94.88 191 GLY A N 1
ATOM 1415 C CA . GLY A 1 191 ? -13.937 -14.901 28.514 1.00 94.88 191 GLY A CA 1
ATOM 1416 C C . GLY A 1 191 ? -15.364 -15.083 29.044 1.00 94.88 191 GLY A C 1
ATOM 1417 O O . GLY A 1 191 ? -15.814 -16.214 29.224 1.00 94.88 191 GLY A O 1
ATOM 1418 N N . LEU A 1 192 ? -16.077 -13.987 29.329 1.00 96.19 192 LEU A N 1
ATOM 1419 C CA . LEU A 1 192 ? -17.481 -14.011 29.759 1.00 96.19 192 LEU A CA 1
ATOM 1420 C C . LEU A 1 192 ? -18.438 -14.246 28.584 1.00 96.19 192 LEU A C 1
ATOM 1422 O O . LEU A 1 192 ? -19.526 -14.788 28.776 1.00 96.19 192 LEU A O 1
ATOM 1426 N N . ILE A 1 193 ? -18.017 -13.862 27.378 1.00 95.62 193 ILE A N 1
ATOM 1427 C CA . ILE A 1 193 ? -18.689 -14.145 26.107 1.00 95.62 193 ILE A CA 1
ATOM 1428 C C . ILE A 1 193 ? -17.694 -14.789 25.138 1.00 95.62 193 ILE A C 1
ATOM 1430 O O . ILE A 1 193 ? -16.490 -14.571 25.244 1.00 95.62 193 ILE A O 1
ATOM 1434 N N . GLY A 1 194 ? -18.196 -15.613 24.215 1.00 92.31 194 GLY A N 1
ATOM 1435 C CA . GLY A 1 194 ? -17.358 -16.315 23.233 1.00 92.31 194 GLY A CA 1
ATOM 1436 C C . GLY A 1 194 ? -17.082 -15.527 21.951 1.00 92.31 194 G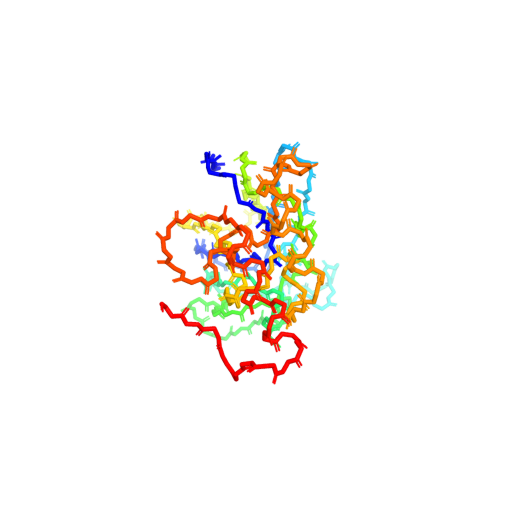LY A C 1
ATOM 1437 O O . GLY A 1 194 ? -16.177 -15.890 21.210 1.00 92.31 194 GLY A O 1
ATOM 1438 N N . GLN A 1 195 ? -17.873 -14.488 21.681 1.00 93.31 195 GLN A N 1
ATOM 1439 C CA . GLN A 1 195 ? -17.763 -13.610 20.514 1.00 93.31 195 GLN A CA 1
ATOM 1440 C C . GLN A 1 195 ? -18.538 -12.314 20.773 1.00 93.31 195 GLN A C 1
ATOM 1442 O O . GLN A 1 195 ? -19.448 -12.306 21.611 1.00 93.31 195 GLN A O 1
ATOM 1447 N N . LEU A 1 196 ? -18.207 -11.253 20.039 1.00 92.19 196 LEU A N 1
ATOM 1448 C CA . LEU A 1 196 ? -18.985 -10.016 20.047 1.00 92.19 196 LEU A CA 1
ATOM 1449 C C . LEU A 1 196 ? -20.297 -10.189 19.258 1.00 92.19 196 LEU A C 1
ATOM 1451 O O . LEU A 1 196 ? -20.344 -10.973 18.303 1.00 92.19 196 LEU A O 1
ATOM 1455 N N . PRO A 1 197 ? -21.383 -9.532 19.691 1.00 86.12 197 PRO A N 1
ATOM 1456 C CA . PRO A 1 197 ? -22.660 -9.543 18.988 1.00 86.12 197 PRO A CA 1
ATOM 1457 C C . PRO A 1 197 ? -22.648 -8.545 17.809 1.00 86.12 197 PRO A C 1
ATOM 1459 O O . PRO A 1 197 ? -21.871 -7.595 17.841 1.00 86.12 197 PRO A O 1
ATOM 1462 N N . PRO A 1 198 ? -23.506 -8.704 16.789 1.00 77.00 198 PRO A N 1
ATOM 1463 C CA . PRO A 1 198 ? -24.190 -7.556 16.206 1.00 77.00 198 PRO A CA 1
ATOM 1464 C C . PRO A 1 198 ? -25.390 -7.122 17.067 1.00 77.00 198 PRO A C 1
ATOM 1466 O O . PRO A 1 198 ? -25.841 -7.913 17.933 1.00 77.00 198 PRO A O 1
#